Protein AF-A0A9J6ZGY0-F1 (afdb_monomer_lite)

Structure (mmCIF, N/CA/C/O backbone):
data_AF-A0A9J6ZGY0-F1
#
_entry.id   AF-A0A9J6ZGY0-F1
#
loop_
_atom_site.group_PDB
_atom_site.id
_atom_site.type_symbol
_atom_site.label_atom_id
_atom_site.label_alt_id
_atom_site.label_comp_id
_atom_site.label_asym_id
_atom_site.label_entity_id
_atom_site.label_seq_id
_atom_site.pdbx_PDB_ins_code
_atom_site.Cartn_x
_atom_site.Cartn_y
_atom_site.Cartn_z
_atom_site.occupancy
_atom_site.B_iso_or_equiv
_atom_site.auth_seq_id
_atom_site.auth_comp_id
_atom_site.auth_asym_id
_atom_site.auth_atom_id
_atom_site.pdbx_PDB_model_num
ATOM 1 N N . MET A 1 1 ? 9.368 -12.339 3.574 1.00 49.44 1 MET A N 1
ATOM 2 C CA . MET A 1 1 ? 10.659 -11.993 2.924 1.00 49.44 1 MET A CA 1
ATOM 3 C C . MET A 1 1 ? 10.698 -12.288 1.418 1.00 49.44 1 MET A C 1
ATOM 5 O O . MET A 1 1 ? 11.569 -11.743 0.755 1.00 49.44 1 MET A O 1
ATOM 9 N N . LYS A 1 2 ? 9.780 -13.094 0.852 1.00 50.19 2 LYS A N 1
ATOM 10 C CA . LYS A 1 2 ? 9.849 -13.515 -0.558 1.00 50.19 2 LYS A CA 1
ATOM 11 C C . LYS A 1 2 ? 9.392 -12.430 -1.565 1.00 50.19 2 LYS A C 1
ATOM 13 O O . LYS A 1 2 ? 10.092 -12.276 -2.559 1.00 50.19 2 LYS A O 1
ATOM 18 N N . LEU A 1 3 ? 8.372 -11.592 -1.301 1.00 50.38 3 LEU A N 1
ATOM 19 C CA . LEU A 1 3 ? 8.001 -10.508 -2.244 1.00 50.38 3 LEU A CA 1
ATOM 20 C C . LEU A 1 3 ? 9.025 -9.409 -2.355 1.00 50.38 3 LEU A C 1
ATOM 22 O O . LEU A 1 3 ? 9.280 -8.946 -3.452 1.00 50.38 3 LEU A O 1
ATOM 26 N N . VAL A 1 4 ? 9.521 -8.901 -1.224 1.00 49.56 4 VAL A N 1
ATOM 27 C CA . VAL A 1 4 ? 10.425 -7.741 -1.249 1.00 49.56 4 VAL A CA 1
ATOM 28 C C . VAL A 1 4 ? 11.673 -8.120 -2.035 1.00 49.56 4 VAL A C 1
ATOM 30 O O . VAL A 1 4 ? 12.161 -7.345 -2.848 1.00 49.56 4 VAL A O 1
ATOM 33 N N . HIS A 1 5 ? 12.109 -9.370 -1.879 1.00 56.56 5 HIS A N 1
ATOM 34 C CA . HIS A 1 5 ? 13.161 -9.953 -2.687 1.00 56.56 5 HIS A CA 1
ATOM 35 C C . HIS A 1 5 ? 12.763 -10.084 -4.168 1.00 56.56 5 HIS A C 1
ATOM 37 O O . HIS A 1 5 ? 13.521 -9.648 -5.023 1.00 56.56 5 HIS A O 1
ATOM 43 N N . GLN A 1 6 ? 11.565 -10.585 -4.496 1.00 62.00 6 GLN A N 1
ATOM 44 C CA . GLN A 1 6 ? 11.087 -10.675 -5.886 1.00 62.00 6 GLN A CA 1
ATOM 45 C C . GLN A 1 6 ? 10.907 -9.310 -6.568 1.00 62.00 6 GLN A C 1
ATOM 47 O O . GLN A 1 6 ? 11.204 -9.180 -7.750 1.00 62.00 6 GLN A O 1
ATOM 52 N N . ILE A 1 7 ? 10.456 -8.287 -5.842 1.00 69.75 7 ILE A N 1
ATOM 53 C CA . ILE A 1 7 ? 10.283 -6.918 -6.339 1.00 69.75 7 ILE A CA 1
ATOM 54 C C . ILE A 1 7 ? 11.644 -6.265 -6.548 1.00 69.75 7 ILE A C 1
ATOM 56 O O . ILE A 1 7 ? 11.875 -5.693 -7.609 1.00 69.75 7 ILE A O 1
ATOM 60 N N . ASN A 1 8 ? 12.557 -6.387 -5.581 1.00 58.34 8 ASN A N 1
ATOM 61 C CA . ASN A 1 8 ? 13.909 -5.852 -5.720 1.00 58.34 8 ASN A CA 1
ATOM 62 C C . ASN A 1 8 ? 14.674 -6.556 -6.844 1.00 58.34 8 ASN A C 1
ATOM 64 O O . ASN A 1 8 ? 15.404 -5.898 -7.577 1.00 58.34 8 ASN A O 1
ATOM 68 N N . ILE A 1 9 ? 14.465 -7.862 -7.034 1.00 69.12 9 ILE A N 1
ATOM 69 C CA . ILE A 1 9 ? 15.020 -8.606 -8.168 1.00 69.12 9 ILE A CA 1
ATOM 70 C C . ILE A 1 9 ? 14.383 -8.150 -9.479 1.00 69.12 9 ILE A C 1
ATOM 72 O O . ILE A 1 9 ? 15.110 -7.861 -10.418 1.00 69.12 9 ILE A O 1
ATOM 76 N N . ALA A 1 10 ? 13.056 -8.033 -9.566 1.00 69.69 10 ALA A N 1
ATOM 77 C CA . ALA A 1 10 ? 12.387 -7.591 -10.790 1.00 69.69 10 ALA A CA 1
ATOM 78 C C . ALA A 1 10 ? 12.796 -6.162 -11.179 1.00 69.69 10 ALA A C 1
ATOM 80 O O . ALA A 1 10 ? 13.044 -5.886 -12.350 1.00 69.69 10 ALA A O 1
ATOM 81 N N . PHE A 1 11 ? 12.919 -5.268 -10.196 1.00 73.31 11 PHE A N 1
ATOM 82 C CA . PHE A 1 11 ? 13.398 -3.905 -10.395 1.00 73.31 11 PHE A CA 1
ATOM 83 C C . PHE A 1 11 ? 14.879 -3.872 -10.776 1.00 73.31 11 PHE A C 1
ATOM 85 O O . PHE A 1 11 ? 15.248 -3.181 -11.720 1.00 73.31 11 PHE A O 1
ATOM 92 N N . GLY A 1 12 ? 15.718 -4.655 -10.093 1.00 70.75 12 GLY A N 1
ATOM 93 C CA . GLY A 1 12 ? 17.137 -4.785 -10.409 1.00 70.75 12 GLY A CA 1
ATOM 94 C C . GLY A 1 12 ? 17.362 -5.326 -11.819 1.00 70.75 12 GLY A C 1
ATOM 95 O O . GLY A 1 12 ? 18.130 -4.746 -12.577 1.00 70.75 12 GLY A O 1
ATOM 96 N N . ILE A 1 13 ? 16.629 -6.371 -12.212 1.00 73.50 13 ILE A N 1
ATOM 97 C CA . ILE A 1 13 ? 16.668 -6.932 -13.566 1.00 73.50 13 ILE A CA 1
ATOM 98 C C . ILE A 1 13 ? 16.199 -5.894 -14.582 1.00 73.50 13 ILE A C 1
ATOM 100 O O . ILE A 1 13 ? 16.879 -5.706 -15.581 1.00 73.50 13 ILE A O 1
ATOM 104 N N . ALA A 1 14 ? 15.088 -5.193 -14.330 1.00 72.88 14 ALA A N 1
ATOM 105 C CA . ALA A 1 14 ? 14.591 -4.157 -15.234 1.00 72.88 14 ALA A CA 1
ATOM 106 C C . ALA A 1 14 ? 15.600 -3.010 -15.404 1.00 72.88 14 ALA A C 1
ATOM 108 O O . ALA A 1 14 ? 15.843 -2.570 -16.523 1.00 72.88 14 ALA A O 1
ATOM 109 N N . LEU A 1 15 ? 16.229 -2.563 -14.317 1.00 74.38 15 LEU A N 1
ATOM 110 C CA . LEU A 1 15 ? 17.235 -1.504 -14.339 1.00 74.38 15 LEU A CA 1
ATOM 111 C C . LEU A 1 15 ? 18.497 -1.941 -15.091 1.00 74.38 15 LEU A C 1
ATOM 113 O O . LEU A 1 15 ? 18.987 -1.202 -15.940 1.00 74.38 15 LEU A O 1
ATOM 117 N N . VAL A 1 16 ? 18.983 -3.158 -14.841 1.00 75.69 16 VAL A N 1
ATOM 118 C CA . VAL A 1 16 ? 20.124 -3.734 -15.566 1.00 75.69 16 VAL A CA 1
ATOM 119 C C . VAL A 1 16 ? 19.796 -3.918 -17.048 1.00 75.69 16 VAL A C 1
ATOM 121 O O . VAL A 1 16 ? 20.635 -3.604 -17.885 1.00 75.69 16 VAL A O 1
ATOM 124 N N . LEU A 1 17 ? 18.580 -4.353 -17.394 1.00 77.69 17 LEU A N 1
ATOM 125 C CA . LEU A 1 17 ? 18.132 -4.479 -18.784 1.00 77.69 17 LEU A CA 1
ATOM 126 C C . LEU A 1 17 ? 18.125 -3.129 -19.493 1.00 77.69 17 LEU A C 1
ATOM 128 O O . LEU A 1 17 ? 18.671 -3.011 -20.585 1.00 77.69 17 LEU A O 1
ATOM 132 N N . VAL A 1 18 ? 17.548 -2.104 -18.862 1.00 79.69 18 VAL A N 1
ATOM 133 C CA . VAL A 1 18 ? 17.501 -0.753 -19.429 1.00 79.69 18 VAL A CA 1
ATOM 134 C C . VAL A 1 18 ? 18.913 -0.208 -19.625 1.00 79.69 18 VAL A C 1
ATOM 136 O O . VAL A 1 18 ? 19.227 0.244 -20.720 1.00 79.69 18 VAL A O 1
ATOM 139 N N . LEU A 1 19 ? 19.779 -0.302 -18.612 1.00 79.31 19 LEU A N 1
ATOM 140 C CA . LEU A 1 19 ? 21.163 0.172 -18.701 1.00 79.31 19 LEU A CA 1
ATOM 141 C C . LEU A 1 19 ? 21.994 -0.614 -19.722 1.00 79.31 19 LEU A C 1
ATOM 143 O O . LEU A 1 19 ? 22.822 -0.035 -20.417 1.00 79.31 19 LEU A O 1
ATOM 147 N N . SER A 1 20 ? 21.776 -1.923 -19.836 1.00 79.50 20 SER A N 1
ATOM 148 C CA . SER A 1 20 ? 22.466 -2.762 -20.814 1.00 79.50 20 SER A CA 1
ATOM 149 C C . SER A 1 20 ? 22.035 -2.415 -22.238 1.00 79.50 20 SER A C 1
ATOM 151 O O . SER A 1 20 ? 22.889 -2.224 -23.101 1.00 79.50 20 SER A O 1
ATOM 153 N N . ILE A 1 21 ? 20.732 -2.250 -22.479 1.00 80.88 21 ILE A N 1
ATOM 154 C CA . ILE A 1 21 ? 20.203 -1.864 -23.792 1.00 80.88 21 ILE A CA 1
ATOM 155 C C . ILE A 1 21 ? 20.698 -0.470 -24.182 1.00 80.88 21 ILE A C 1
ATOM 157 O O . ILE A 1 21 ? 21.150 -0.283 -25.312 1.00 80.88 21 ILE A O 1
ATOM 161 N N . THR A 1 22 ? 20.662 0.504 -23.267 1.00 80.69 22 THR A N 1
ATOM 162 C CA . THR A 1 22 ? 21.165 1.852 -23.563 1.00 80.69 22 THR A CA 1
ATOM 163 C C . THR A 1 22 ? 22.671 1.850 -23.804 1.00 80.69 22 THR A C 1
ATOM 165 O O . THR A 1 22 ? 23.116 2.494 -24.749 1.00 80.69 22 THR A O 1
ATOM 168 N N . ALA A 1 23 ? 23.456 1.085 -23.040 1.00 80.25 23 ALA A N 1
ATOM 169 C CA . ALA A 1 23 ? 24.897 0.954 -23.258 1.00 80.25 23 ALA A CA 1
ATOM 170 C C . ALA A 1 23 ? 25.233 0.319 -24.617 1.00 80.25 23 ALA A C 1
ATOM 172 O O . ALA A 1 23 ? 26.103 0.823 -25.323 1.00 80.25 23 ALA A O 1
ATOM 173 N N . ILE A 1 24 ? 24.524 -0.745 -25.012 1.00 82.75 24 ILE A N 1
ATOM 174 C CA . ILE A 1 24 ? 24.716 -1.408 -26.311 1.00 82.75 24 ILE A CA 1
ATOM 175 C C . ILE A 1 24 ? 24.353 -0.456 -27.456 1.00 82.75 24 ILE A C 1
ATOM 177 O O . ILE A 1 24 ? 25.113 -0.332 -28.413 1.00 82.75 24 ILE A O 1
ATOM 181 N N . LEU A 1 25 ? 23.227 0.255 -27.352 1.00 73.69 25 LEU A N 1
ATOM 182 C CA . LEU A 1 25 ? 22.807 1.219 -28.371 1.00 73.69 25 LEU A CA 1
ATOM 183 C C . LEU A 1 25 ? 23.795 2.378 -28.508 1.00 73.69 25 LEU A C 1
ATOM 185 O O . LEU A 1 25 ? 24.177 2.719 -29.625 1.00 73.69 25 LEU A O 1
ATOM 189 N N . ILE A 1 26 ? 24.245 2.947 -27.386 1.00 78.06 26 ILE A N 1
ATOM 190 C CA . ILE A 1 26 ? 25.271 3.995 -27.388 1.00 78.06 26 ILE A CA 1
ATOM 191 C C . ILE A 1 26 ? 26.548 3.466 -28.044 1.00 78.06 26 ILE A C 1
ATOM 193 O O . ILE A 1 26 ? 27.101 4.147 -28.900 1.00 78.06 26 ILE A O 1
ATOM 197 N N . HIS A 1 27 ? 26.982 2.250 -27.700 1.00 81.69 27 HIS A N 1
ATOM 198 C CA . HIS A 1 27 ? 28.175 1.635 -28.277 1.00 81.69 27 HIS A CA 1
ATOM 199 C C . HIS A 1 27 ? 28.074 1.477 -29.799 1.00 81.69 27 HIS A C 1
ATOM 201 O O . HIS A 1 27 ? 28.980 1.911 -30.503 1.00 81.69 27 HIS A O 1
ATOM 207 N N . TYR A 1 28 ? 26.968 0.934 -30.321 1.00 78.25 28 TYR A N 1
ATOM 208 C CA . TYR A 1 28 ? 26.764 0.792 -31.768 1.00 78.25 28 TYR A CA 1
ATOM 209 C C . TYR A 1 28 ? 26.750 2.136 -32.498 1.00 78.25 28 TYR A C 1
ATOM 211 O O . TYR A 1 28 ? 27.373 2.259 -33.548 1.00 78.25 28 TYR A O 1
ATOM 219 N N . VAL A 1 29 ? 26.083 3.153 -31.942 1.00 75.00 29 VAL A N 1
ATOM 220 C CA . VAL A 1 29 ? 26.038 4.497 -32.542 1.00 75.00 29 VAL A CA 1
ATOM 221 C C . VAL A 1 29 ? 27.427 5.138 -32.570 1.00 75.00 29 VAL A C 1
ATOM 223 O O . VAL A 1 29 ? 27.802 5.740 -33.575 1.00 75.00 29 VAL A O 1
ATOM 226 N N . LEU A 1 30 ? 28.209 4.983 -31.498 1.00 75.38 30 LEU A N 1
ATOM 227 C CA . LEU A 1 30 ? 29.580 5.492 -31.424 1.00 75.38 30 LEU A CA 1
ATOM 228 C C . LEU A 1 30 ? 30.494 4.794 -32.438 1.00 75.38 30 LEU A C 1
ATOM 230 O O . LEU A 1 30 ? 31.314 5.451 -33.075 1.00 75.38 30 LEU A O 1
ATOM 234 N N . LEU A 1 31 ? 30.336 3.478 -32.603 1.00 74.25 31 LEU A N 1
ATOM 235 C CA . LEU A 1 31 ? 31.163 2.657 -33.486 1.00 74.25 31 LEU A CA 1
ATOM 236 C C . LEU A 1 31 ? 30.833 2.908 -34.963 1.00 74.25 31 LEU A C 1
ATOM 238 O O . LEU A 1 31 ? 31.749 3.102 -35.754 1.00 74.25 31 LEU A O 1
ATOM 242 N N . ASP A 1 32 ? 29.551 3.004 -35.321 1.00 73.06 32 ASP A N 1
ATOM 243 C CA . ASP A 1 32 ? 29.105 3.364 -36.676 1.00 73.06 32 ASP A CA 1
ATOM 244 C C . ASP A 1 32 ? 29.607 4.761 -37.074 1.00 73.06 32 ASP A C 1
ATOM 246 O O . ASP A 1 32 ? 30.223 4.939 -38.124 1.00 73.06 32 ASP A O 1
ATOM 250 N N . HIS A 1 33 ? 29.464 5.744 -36.180 1.00 70.44 33 HIS A N 1
ATOM 251 C CA . HIS A 1 33 ? 29.997 7.086 -36.405 1.00 70.44 33 HIS A CA 1
ATOM 252 C C . HIS A 1 33 ? 31.529 7.083 -36.547 1.00 70.44 33 HIS A C 1
ATOM 254 O O . HIS A 1 33 ? 32.076 7.708 -37.457 1.00 70.44 33 HIS A O 1
ATOM 260 N N . PHE A 1 34 ? 32.242 6.363 -35.676 1.00 71.31 34 PHE A N 1
ATOM 261 C CA . PHE A 1 34 ? 33.702 6.271 -35.738 1.00 71.31 34 PHE A CA 1
ATOM 262 C C . PHE A 1 34 ? 34.181 5.628 -37.048 1.00 71.31 34 PHE A C 1
ATOM 264 O O . PHE A 1 34 ? 35.071 6.168 -37.700 1.00 71.31 34 PHE A O 1
ATOM 271 N N . ILE A 1 35 ? 33.554 4.532 -37.486 1.00 70.31 35 ILE A N 1
ATOM 272 C CA . ILE A 1 35 ? 33.893 3.845 -38.741 1.00 70.31 35 ILE A CA 1
ATOM 273 C C . ILE A 1 35 ? 33.664 4.764 -39.948 1.00 70.31 35 ILE A C 1
ATOM 275 O O . ILE A 1 35 ? 34.538 4.863 -40.809 1.00 70.31 35 ILE A O 1
ATOM 279 N N . VAL A 1 36 ? 32.537 5.481 -40.000 1.00 65.44 36 VAL A N 1
ATOM 280 C CA . VAL A 1 36 ? 32.225 6.378 -41.124 1.00 65.44 36 VAL A CA 1
ATOM 281 C C . VAL A 1 36 ? 33.175 7.578 -41.176 1.00 65.44 36 VAL A C 1
ATOM 283 O O . VAL A 1 36 ? 33.656 7.923 -42.256 1.00 65.44 36 VAL A O 1
ATOM 286 N N . THR A 1 37 ? 33.500 8.184 -40.030 1.00 65.25 37 THR A N 1
ATOM 287 C CA . THR A 1 37 ? 34.475 9.293 -39.974 1.00 65.25 37 THR A CA 1
ATOM 288 C C . THR A 1 37 ? 35.879 8.857 -40.402 1.00 65.25 37 THR A C 1
ATOM 290 O O . THR A 1 37 ? 36.484 9.504 -41.251 1.00 65.25 37 THR A O 1
ATOM 293 N N . GLN A 1 38 ? 36.359 7.705 -39.923 1.00 62.91 38 GLN A N 1
ATOM 294 C CA . GLN A 1 38 ? 37.657 7.147 -40.320 1.00 62.91 38 GLN A CA 1
ATOM 295 C C . GLN A 1 38 ? 37.701 6.799 -41.812 1.00 62.91 38 GLN A C 1
ATOM 297 O O . GLN A 1 38 ? 38.698 7.048 -42.484 1.00 62.91 38 GLN A O 1
ATOM 302 N N . GLN A 1 39 ? 36.617 6.253 -42.367 1.00 64.69 39 GLN A N 1
ATOM 303 C CA . GLN A 1 39 ? 36.549 5.919 -43.787 1.00 64.69 39 GLN A CA 1
ATOM 304 C C . GLN A 1 39 ? 36.499 7.169 -44.680 1.00 64.69 39 GLN A C 1
ATOM 306 O O . GLN A 1 39 ? 37.039 7.143 -45.787 1.00 64.69 39 GLN A O 1
ATOM 311 N N . ALA A 1 40 ? 35.882 8.261 -44.216 1.00 62.75 40 ALA A N 1
ATOM 312 C CA . ALA A 1 40 ? 35.901 9.551 -44.904 1.00 62.75 40 ALA A CA 1
ATOM 313 C C . ALA A 1 40 ? 37.316 10.158 -44.929 1.00 62.75 40 ALA A C 1
ATOM 315 O O . ALA A 1 40 ? 37.763 10.604 -45.988 1.00 62.75 40 ALA A O 1
ATOM 316 N N . ASP A 1 41 ? 38.050 10.073 -43.817 1.00 66.94 41 ASP A N 1
ATOM 317 C CA . ASP A 1 41 ? 39.445 10.517 -43.735 1.00 66.94 41 ASP A CA 1
ATOM 318 C C . ASP A 1 41 ? 40.384 9.626 -44.565 1.00 66.94 41 ASP A C 1
ATOM 320 O O . ASP A 1 41 ? 41.237 10.123 -45.297 1.00 66.94 41 ASP A O 1
ATOM 324 N N . MET A 1 42 ? 40.196 8.301 -44.561 1.00 62.72 42 MET A N 1
ATOM 325 C CA . MET A 1 42 ? 40.987 7.403 -45.414 1.00 62.72 42 MET A CA 1
ATOM 326 C C . MET A 1 42 ? 40.700 7.615 -46.904 1.00 62.72 42 MET A C 1
ATOM 328 O O . MET A 1 42 ? 41.607 7.486 -47.727 1.00 62.72 42 MET A O 1
ATOM 332 N N . LYS A 1 43 ? 39.461 7.967 -47.271 1.00 67.94 43 LYS A N 1
ATOM 333 C CA . LYS A 1 43 ? 39.114 8.329 -48.651 1.00 67.94 43 LYS A CA 1
ATOM 334 C C . LYS A 1 43 ? 39.732 9.657 -49.068 1.00 67.94 43 LYS A C 1
ATOM 336 O O . LYS A 1 43 ? 40.183 9.737 -50.202 1.00 67.94 43 LYS A O 1
ATOM 341 N N . SER A 1 44 ? 39.799 10.665 -48.198 1.00 66.25 44 SER A N 1
ATOM 342 C CA . SER A 1 44 ? 40.428 11.951 -48.531 1.00 66.25 44 SER A CA 1
ATOM 343 C C . SER A 1 44 ? 41.953 11.837 -48.626 1.00 66.25 44 SER A C 1
ATOM 345 O O . SER A 1 44 ? 42.546 12.374 -49.557 1.00 66.25 44 SER A O 1
ATOM 347 N N . VAL A 1 45 ? 42.588 11.053 -47.747 1.00 69.25 45 VAL A N 1
ATOM 348 C CA . VAL A 1 45 ? 44.022 10.724 -47.825 1.00 69.25 45 VAL A CA 1
ATOM 349 C C . VAL A 1 45 ? 44.324 9.876 -49.063 1.00 69.25 45 VAL A C 1
ATOM 351 O O . VAL A 1 45 ? 45.297 10.136 -49.766 1.00 69.25 45 VAL A O 1
ATOM 354 N N . GLY A 1 46 ? 43.467 8.899 -49.375 1.00 65.31 46 GLY A N 1
ATOM 355 C CA . GLY A 1 46 ? 43.548 8.103 -50.598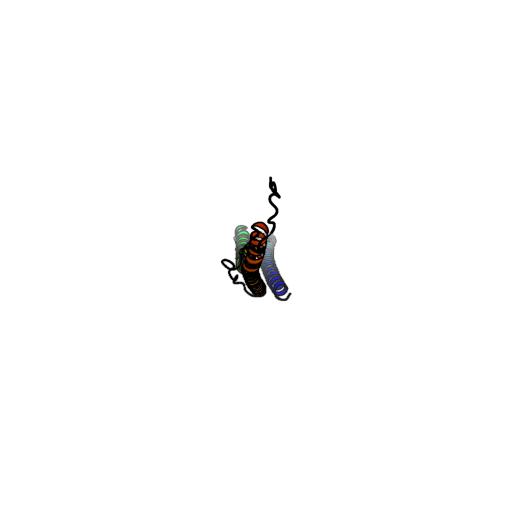 1.00 65.31 46 GLY A CA 1
ATOM 356 C C . GLY A 1 46 ? 43.356 8.948 -51.857 1.00 65.31 46 GLY A C 1
ATOM 357 O O . GLY A 1 46 ? 44.121 8.795 -52.802 1.00 65.31 46 GLY A O 1
ATOM 358 N N . MET A 1 47 ? 42.404 9.885 -51.858 1.00 64.50 47 MET A N 1
ATOM 359 C CA . MET A 1 47 ? 42.213 10.864 -52.931 1.00 64.50 47 MET A CA 1
ATOM 360 C C . MET A 1 47 ? 43.422 11.791 -53.057 1.00 64.50 47 MET A C 1
ATOM 362 O O . MET A 1 47 ? 43.875 11.973 -54.168 1.00 64.50 47 MET A O 1
ATOM 366 N N . ALA A 1 48 ? 44.034 12.266 -51.970 1.00 65.81 48 ALA A N 1
ATOM 367 C CA . ALA A 1 48 ? 45.237 13.105 -52.028 1.00 65.81 48 ALA A CA 1
ATOM 368 C C . ALA A 1 48 ? 46.486 12.351 -52.543 1.00 65.81 48 ALA A C 1
ATOM 370 O O . ALA A 1 48 ? 47.269 12.882 -53.334 1.00 65.81 48 ALA A O 1
ATOM 371 N N . LEU A 1 49 ? 46.671 11.087 -52.143 1.00 64.81 49 LEU A N 1
ATOM 372 C CA . LEU A 1 49 ? 47.696 10.187 -52.699 1.00 64.81 49 LEU A CA 1
ATOM 373 C C . LEU A 1 49 ? 47.433 9.868 -54.175 1.00 64.81 49 LEU A C 1
ATOM 375 O O . LEU A 1 49 ? 48.356 9.806 -54.982 1.00 64.81 49 LEU A O 1
ATOM 379 N N . THR A 1 50 ? 46.166 9.699 -54.546 1.00 64.62 50 THR A N 1
ATOM 380 C CA . THR A 1 50 ? 45.780 9.479 -55.939 1.00 64.62 50 THR A CA 1
ATOM 381 C C . THR A 1 50 ? 45.892 10.767 -56.743 1.00 64.62 50 THR A C 1
ATOM 383 O O . THR A 1 50 ? 46.290 10.681 -57.885 1.00 64.62 50 THR A O 1
ATOM 386 N N . ASP A 1 51 ? 45.649 11.948 -56.175 1.00 63.38 51 ASP A N 1
ATOM 387 C CA . ASP A 1 51 ? 45.777 13.260 -56.823 1.00 63.38 51 ASP A CA 1
ATOM 388 C C . ASP A 1 51 ? 47.245 13.624 -57.053 1.00 63.38 51 ASP A C 1
ATOM 390 O O . ASP A 1 51 ? 47.588 14.154 -58.106 1.00 63.38 51 ASP A O 1
ATOM 394 N N . THR A 1 52 ? 48.139 13.267 -56.125 1.00 62.28 52 THR A N 1
ATOM 395 C CA . THR A 1 52 ? 49.593 13.375 -56.346 1.00 62.28 52 THR A CA 1
ATOM 396 C C . THR A 1 52 ? 50.098 12.402 -57.417 1.00 62.28 52 THR A C 1
ATOM 398 O O . THR A 1 52 ? 51.016 12.752 -58.153 1.00 62.28 52 THR A O 1
ATOM 401 N N . LEU A 1 53 ? 49.470 11.228 -57.577 1.00 57.09 53 LEU A N 1
ATOM 402 C CA . LEU A 1 53 ? 49.753 10.277 -58.666 1.00 57.09 53 LEU A CA 1
ATOM 403 C C . LEU A 1 53 ? 49.007 10.596 -59.984 1.00 57.09 53 LEU A C 1
ATOM 405 O O . LEU A 1 53 ? 49.466 10.222 -61.060 1.00 57.09 53 LEU A O 1
ATOM 409 N N . LYS A 1 54 ? 47.866 11.292 -59.919 1.00 56.94 54 LYS A N 1
ATOM 410 C CA . LYS A 1 54 ? 46.968 11.672 -61.029 1.00 56.94 54 LYS A CA 1
ATOM 411 C C . LYS A 1 54 ? 47.237 13.095 -61.528 1.00 56.94 54 LYS A C 1
ATOM 413 O O . LYS A 1 54 ? 46.653 13.506 -62.528 1.00 56.94 54 LYS A O 1
ATOM 418 N N . ALA A 1 55 ? 48.188 13.807 -60.919 1.00 51.81 55 ALA A N 1
ATOM 419 C CA . ALA A 1 55 ? 48.714 15.084 -61.400 1.00 51.81 55 ALA A CA 1
ATOM 420 C C . ALA A 1 55 ? 49.300 15.020 -62.830 1.00 51.81 55 ALA A C 1
ATOM 422 O O . ALA A 1 55 ? 49.611 16.066 -63.393 1.00 51.81 55 ALA A O 1
ATOM 423 N N . GLU A 1 56 ? 49.387 13.837 -63.454 1.00 52.34 56 GLU A N 1
ATOM 424 C CA . GLU A 1 56 ? 49.760 13.681 -64.863 1.00 52.34 56 GLU A CA 1
ATOM 425 C C . GLU A 1 56 ? 48.597 13.365 -65.827 1.00 52.34 56 GLU A C 1
ATOM 427 O O . GLU A 1 56 ? 48.806 13.414 -67.034 1.00 52.34 56 GLU A O 1
ATOM 432 N N . MET A 1 57 ? 47.353 13.127 -65.382 1.00 39.66 57 MET A N 1
ATOM 433 C CA . MET A 1 57 ? 46.214 13.023 -66.313 1.00 39.66 57 MET A CA 1
ATOM 434 C C . MET A 1 57 ? 44.884 13.511 -65.726 1.00 39.66 57 MET A C 1
ATOM 436 O O . MET A 1 57 ? 44.333 12.967 -64.769 1.00 39.66 57 MET A O 1
ATOM 440 N N . MET A 1 58 ? 44.345 14.533 -66.397 1.00 51.97 58 MET A N 1
ATOM 441 C CA . MET A 1 58 ? 43.020 15.125 -66.217 1.00 51.97 58 MET A CA 1
ATOM 442 C C . MET A 1 58 ? 41.918 14.076 -66.024 1.00 51.97 58 MET A C 1
ATOM 444 O O . MET A 1 58 ? 41.777 13.156 -66.825 1.00 51.97 58 MET A O 1
ATOM 448 N N . THR A 1 59 ? 41.068 14.283 -65.019 1.00 47.78 59 THR A N 1
ATOM 449 C CA . THR A 1 59 ? 39.606 14.466 -65.150 1.00 47.78 59 THR A CA 1
ATOM 450 C C . THR A 1 59 ? 38.913 14.174 -63.821 1.00 47.78 59 THR A C 1
ATOM 452 O O . THR A 1 59 ? 39.137 13.137 -63.198 1.00 47.78 59 THR A O 1
ATOM 455 N N . GLY A 1 60 ? 38.008 15.084 -63.461 1.00 44.69 60 GLY A N 1
ATOM 456 C CA . GLY A 1 60 ? 36.664 14.716 -63.021 1.00 44.69 60 GLY A CA 1
ATOM 457 C C . GLY A 1 60 ? 36.471 14.333 -61.556 1.00 44.69 60 GLY A C 1
ATOM 458 O O . GLY A 1 60 ? 36.928 13.286 -61.115 1.00 44.69 60 GLY A O 1
ATOM 459 N N . ALA A 1 61 ? 35.708 15.206 -60.889 1.00 46.38 61 ALA A N 1
ATOM 460 C CA . ALA A 1 61 ? 34.783 15.052 -59.755 1.00 46.38 61 ALA A CA 1
ATOM 461 C C . ALA A 1 61 ? 34.331 13.606 -59.399 1.00 46.38 61 ALA A C 1
ATOM 463 O O . ALA A 1 61 ? 34.284 12.736 -60.256 1.00 46.38 61 ALA A O 1
ATOM 464 N N . SER A 1 62 ? 33.882 13.262 -58.188 1.00 44.28 62 SER A N 1
ATOM 465 C CA . SER A 1 62 ? 32.952 13.966 -57.299 1.00 44.28 62 SER A CA 1
ATOM 466 C C . SER A 1 62 ? 32.749 13.161 -55.998 1.00 44.28 62 SER A C 1
ATOM 468 O O . SER A 1 62 ? 32.950 11.947 -55.973 1.00 44.28 62 SER A O 1
ATOM 470 N N . SER A 1 63 ? 32.177 13.852 -55.005 1.00 52.62 63 SER A N 1
ATOM 471 C CA . SER A 1 63 ? 31.232 13.380 -53.974 1.00 52.62 63 SER A CA 1
ATOM 472 C C . SER A 1 63 ? 31.723 12.376 -52.929 1.00 52.62 63 SER A C 1
ATOM 474 O O . SER A 1 63 ? 31.683 11.163 -53.125 1.00 52.62 63 SER A O 1
ATOM 476 N N . SER A 1 64 ? 32.027 12.900 -51.742 1.00 46.62 64 SER A N 1
ATOM 477 C CA . SER A 1 64 ? 31.854 12.189 -50.477 1.00 46.62 64 SER A CA 1
ATOM 478 C C . SER A 1 64 ? 30.616 12.740 -49.765 1.00 46.62 64 SER A C 1
ATOM 480 O O . SER A 1 64 ? 30.598 13.886 -49.319 1.00 46.62 64 SER A O 1
ATOM 482 N N . ASP A 1 65 ? 29.569 11.915 -49.682 1.00 52.41 65 ASP A N 1
ATOM 483 C CA . ASP A 1 65 ? 28.443 12.111 -48.767 1.00 52.41 65 ASP A CA 1
ATOM 484 C C . ASP A 1 65 ? 28.990 12.241 -47.341 1.00 52.41 65 ASP A C 1
ATOM 486 O O . ASP A 1 65 ? 29.421 11.267 -46.719 1.00 52.41 65 ASP A O 1
ATOM 490 N N . GLY A 1 66 ? 29.030 13.475 -46.844 1.00 48.91 66 GLY A N 1
ATOM 491 C CA . GLY A 1 66 ? 29.369 13.775 -45.463 1.00 48.91 66 GLY A CA 1
ATOM 492 C C . GLY A 1 66 ? 28.182 13.435 -44.575 1.00 48.91 66 GLY A C 1
ATOM 493 O O . GLY A 1 66 ? 27.117 14.038 -44.701 1.00 48.91 66 GLY A O 1
ATOM 494 N N . LEU A 1 67 ? 28.367 12.482 -43.664 1.00 56.69 67 LEU A N 1
ATOM 495 C CA . LEU A 1 67 ? 27.409 12.183 -42.605 1.00 56.69 67 LEU A CA 1
ATOM 496 C C . LEU A 1 67 ? 27.194 13.463 -41.773 1.00 56.69 67 LEU A C 1
ATOM 498 O O . LEU A 1 67 ? 28.061 13.886 -41.009 1.00 56.69 67 LEU A O 1
ATOM 502 N N . THR A 1 68 ? 26.069 14.146 -41.979 1.00 63.66 68 THR A N 1
ATOM 503 C CA . THR A 1 68 ? 25.775 15.417 -41.308 1.00 63.66 68 THR A CA 1
ATOM 504 C C . THR A 1 68 ? 25.520 15.193 -39.818 1.00 63.66 68 THR A C 1
ATOM 506 O O . THR A 1 68 ? 24.777 14.284 -39.457 1.00 63.66 68 THR A O 1
ATOM 509 N N . ILE A 1 69 ? 26.049 16.076 -38.960 1.00 64.44 69 ILE A N 1
ATOM 510 C CA . ILE A 1 69 ? 25.853 16.101 -37.492 1.00 64.44 69 ILE A CA 1
ATOM 511 C C . ILE A 1 69 ? 24.373 15.915 -37.082 1.00 64.44 69 ILE A C 1
ATOM 513 O O . ILE A 1 69 ? 24.073 15.333 -36.040 1.00 64.44 69 ILE A O 1
ATOM 517 N N . ASN A 1 70 ? 23.440 16.337 -37.937 1.00 65.88 70 ASN A N 1
ATOM 518 C CA . ASN A 1 70 ? 21.998 16.181 -37.752 1.00 65.88 70 ASN A CA 1
ATOM 519 C C . ASN A 1 70 ? 21.528 14.714 -37.644 1.00 65.88 70 ASN A C 1
ATOM 521 O O . ASN A 1 70 ? 20.577 14.452 -36.909 1.00 65.88 70 ASN A O 1
ATOM 525 N N . ASP A 1 71 ? 22.191 13.757 -38.306 1.00 70.25 71 ASP A N 1
ATOM 526 C CA . ASP A 1 71 ? 21.833 12.330 -38.212 1.00 70.25 71 ASP A CA 1
ATOM 527 C C . ASP A 1 71 ? 22.210 11.746 -36.837 1.00 70.25 71 ASP A C 1
ATOM 529 O O . ASP A 1 71 ? 21.447 10.990 -36.231 1.00 70.25 71 ASP A O 1
ATOM 533 N N . LEU A 1 72 ? 23.342 12.186 -36.272 1.00 68.50 72 LEU A N 1
ATOM 534 C CA . LEU A 1 72 ? 23.775 11.800 -34.926 1.00 68.50 72 LEU A CA 1
ATOM 535 C C . LEU A 1 72 ? 22.810 12.324 -33.852 1.00 68.50 72 LEU A C 1
ATOM 537 O O . LEU A 1 72 ? 22.418 11.577 -32.950 1.00 68.50 72 LEU A O 1
ATOM 541 N N . PHE A 1 73 ? 22.373 13.581 -33.974 1.00 73.06 73 PHE A N 1
ATOM 542 C CA . PHE A 1 73 ? 21.361 14.145 -33.079 1.00 73.06 73 PHE A CA 1
ATOM 543 C C . PHE A 1 73 ? 20.030 13.392 -33.171 1.00 73.06 73 PHE A C 1
ATOM 545 O O . PHE A 1 73 ? 19.437 13.106 -32.132 1.00 73.06 73 PHE A O 1
ATOM 552 N N . GLY A 1 74 ? 19.588 13.011 -34.375 1.00 72.75 74 GLY A N 1
ATOM 553 C CA . GLY A 1 74 ? 18.358 12.238 -34.571 1.00 72.75 74 GLY A CA 1
ATOM 554 C C . GLY A 1 74 ? 18.388 10.879 -33.865 1.00 72.75 74 GLY A C 1
ATOM 555 O O . GLY A 1 74 ? 17.461 10.539 -33.125 1.00 72.75 74 GLY A O 1
ATOM 556 N N . ARG A 1 75 ? 19.484 10.125 -34.017 1.00 74.19 75 ARG A N 1
ATOM 557 C CA . ARG A 1 75 ? 19.654 8.815 -33.363 1.00 74.19 75 ARG A CA 1
ATOM 558 C C . ARG A 1 75 ? 19.719 8.928 -31.836 1.00 74.19 75 ARG A C 1
ATOM 560 O O . ARG A 1 75 ? 19.082 8.134 -31.145 1.00 74.19 75 ARG A O 1
ATOM 567 N N . LEU A 1 76 ? 20.421 9.932 -31.301 1.00 72.38 76 LEU A N 1
ATOM 568 C CA . LEU A 1 76 ? 20.476 10.196 -29.856 1.00 72.38 76 LEU A CA 1
ATOM 569 C C . LEU A 1 76 ? 19.082 10.506 -29.281 1.00 72.38 76 LEU A C 1
ATOM 571 O O . LEU A 1 76 ? 18.717 10.000 -28.217 1.00 72.38 76 LEU A O 1
ATOM 575 N N . LEU A 1 77 ? 18.290 11.304 -30.004 1.00 74.94 77 LEU A N 1
ATOM 576 C CA . LEU A 1 77 ? 16.943 11.703 -29.593 1.00 74.94 77 LEU A CA 1
ATOM 577 C C . LEU A 1 77 ? 16.011 10.488 -29.479 1.00 74.94 77 LEU A C 1
ATOM 579 O O . LEU A 1 77 ? 15.291 10.352 -28.492 1.00 74.94 77 LEU A O 1
ATOM 583 N N . ILE A 1 78 ? 16.082 9.557 -30.435 1.00 77.06 78 ILE A N 1
ATOM 584 C CA . ILE A 1 78 ? 15.284 8.321 -30.417 1.00 77.06 78 ILE A CA 1
ATOM 585 C C . ILE A 1 78 ? 15.613 7.470 -29.183 1.00 77.06 78 ILE A C 1
ATOM 587 O O . ILE A 1 78 ? 14.701 7.013 -28.491 1.00 77.06 78 ILE A O 1
ATOM 591 N N . VAL A 1 79 ? 16.898 7.294 -28.860 1.00 76.56 79 VAL A N 1
ATOM 592 C CA . VAL A 1 79 ? 17.324 6.533 -27.670 1.00 76.56 79 VAL A CA 1
ATOM 593 C C . VAL A 1 79 ? 16.813 7.191 -26.388 1.00 76.56 79 VAL A C 1
ATOM 595 O O . VAL A 1 79 ? 16.299 6.503 -25.504 1.00 76.56 79 VAL A O 1
ATOM 598 N N . PHE A 1 80 ? 16.893 8.520 -26.297 1.00 75.88 80 PHE A N 1
ATOM 599 C CA . PHE A 1 80 ? 16.384 9.264 -25.148 1.00 75.88 80 PHE A CA 1
ATOM 600 C C . PHE A 1 80 ? 14.863 9.129 -25.002 1.00 75.88 80 PHE A C 1
ATOM 602 O O . PHE A 1 80 ? 14.370 8.890 -23.901 1.00 75.88 80 PHE A O 1
ATOM 609 N N . CYS A 1 81 ? 14.115 9.204 -26.106 1.00 76.94 81 CYS A N 1
ATOM 610 C CA . CYS A 1 81 ? 12.667 9.004 -26.105 1.00 76.94 81 CYS A CA 1
ATOM 611 C C . CYS A 1 81 ? 12.280 7.594 -25.643 1.00 76.94 81 CYS A C 1
ATOM 613 O O . CYS A 1 81 ? 11.385 7.454 -24.810 1.00 76.94 81 CYS A O 1
ATOM 615 N N . ILE A 1 82 ? 12.963 6.553 -26.128 1.00 78.12 82 ILE A N 1
ATOM 616 C CA . ILE A 1 82 ? 12.690 5.163 -25.733 1.00 78.12 82 ILE A CA 1
ATOM 617 C C . ILE A 1 82 ? 13.038 4.940 -24.255 1.00 78.12 82 ILE A C 1
ATOM 619 O O . ILE A 1 82 ? 12.245 4.354 -23.515 1.00 78.12 82 ILE A O 1
ATOM 623 N N . GLY A 1 83 ? 14.190 5.444 -23.801 1.00 76.25 83 GLY A N 1
ATOM 624 C CA . GLY A 1 83 ? 14.601 5.364 -22.399 1.00 76.25 83 GLY A CA 1
ATOM 625 C C . GLY A 1 83 ? 13.640 6.109 -21.469 1.00 76.25 83 GLY A C 1
ATOM 626 O O . GLY A 1 83 ? 13.207 5.564 -20.454 1.00 76.25 83 GLY A O 1
ATOM 627 N N . GLY A 1 84 ? 13.236 7.322 -21.850 1.00 75.56 84 GLY A N 1
ATOM 628 C CA . GLY A 1 84 ? 12.242 8.112 -21.128 1.00 75.56 84 GLY A CA 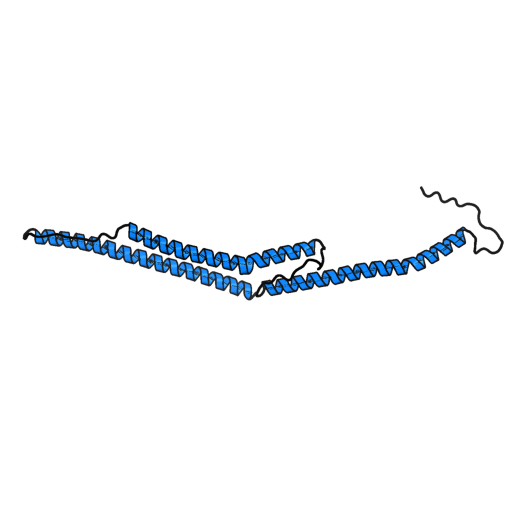1
ATOM 629 C C . GLY A 1 84 ? 10.885 7.413 -21.055 1.00 75.56 84 GLY A C 1
ATOM 630 O O . GLY A 1 84 ? 10.286 7.346 -19.981 1.00 75.56 84 GLY A O 1
ATOM 631 N N . LEU A 1 85 ? 10.433 6.816 -22.163 1.00 79.00 85 LEU A N 1
ATOM 632 C CA . LEU A 1 85 ? 9.189 6.048 -22.210 1.00 79.00 85 LEU A CA 1
ATOM 633 C C . LEU A 1 85 ? 9.241 4.836 -21.270 1.00 79.00 85 LEU A C 1
ATOM 635 O O . LEU A 1 85 ? 8.299 4.607 -20.513 1.00 79.00 85 LEU A O 1
ATOM 639 N N . LEU A 1 86 ? 10.352 4.094 -21.259 1.00 77.81 86 LEU A N 1
ATOM 640 C CA . LEU A 1 86 ? 10.552 2.959 -20.354 1.00 77.81 86 LEU A CA 1
ATOM 641 C C . LEU A 1 86 ? 10.488 3.378 -18.881 1.00 77.81 86 LEU A C 1
ATOM 643 O O . LEU A 1 86 ? 9.778 2.746 -18.096 1.00 77.81 86 LEU A O 1
ATOM 647 N N . ILE A 1 87 ? 11.172 4.463 -18.508 1.00 76.88 87 ILE A N 1
ATOM 648 C CA . ILE A 1 87 ? 11.147 4.995 -17.137 1.00 76.88 87 ILE A CA 1
ATOM 649 C C . ILE A 1 87 ? 9.731 5.441 -16.758 1.00 76.88 87 ILE A C 1
ATOM 651 O O . ILE A 1 87 ? 9.265 5.145 -15.657 1.00 76.88 87 ILE A O 1
ATOM 655 N N . MET A 1 88 ? 9.022 6.113 -17.666 1.00 79.12 88 MET A N 1
ATOM 656 C CA . MET A 1 88 ? 7.652 6.571 -17.441 1.00 79.12 88 MET A CA 1
ATOM 657 C C . MET A 1 88 ? 6.694 5.396 -17.202 1.00 79.12 88 MET A C 1
ATOM 659 O O . MET A 1 88 ? 5.913 5.421 -16.246 1.00 79.12 88 MET A O 1
ATOM 663 N N . VAL A 1 89 ? 6.786 4.339 -18.014 1.00 80.62 89 VAL A N 1
ATOM 664 C CA . VAL A 1 89 ? 5.985 3.115 -17.853 1.00 80.62 89 VAL A CA 1
ATOM 665 C C . VAL A 1 89 ? 6.304 2.427 -16.526 1.00 80.62 89 VAL A C 1
ATOM 667 O O . VAL A 1 89 ? 5.388 2.064 -15.782 1.00 80.62 89 VAL A O 1
ATOM 670 N N . LEU A 1 90 ? 7.588 2.292 -16.187 1.00 77.25 90 LEU A N 1
ATOM 671 C CA . LEU A 1 90 ? 8.024 1.649 -14.949 1.00 77.25 90 LEU A CA 1
ATOM 672 C C . LEU A 1 90 ? 7.569 2.437 -13.708 1.00 77.25 90 LEU A C 1
ATOM 674 O O . LEU A 1 90 ? 7.051 1.854 -12.755 1.00 77.25 90 LEU A O 1
ATOM 678 N N . SER A 1 91 ? 7.684 3.766 -13.749 1.00 77.50 91 SER A N 1
ATOM 679 C CA . SER A 1 91 ? 7.208 4.675 -12.700 1.00 77.50 91 SER A CA 1
ATOM 680 C C . SER A 1 91 ? 5.695 4.562 -12.491 1.00 77.50 91 SER A C 1
ATOM 682 O O . SER A 1 91 ? 5.218 4.415 -11.357 1.00 77.50 91 SER A O 1
ATOM 684 N N . HIS A 1 92 ? 4.927 4.531 -13.586 1.00 77.75 92 HIS A N 1
ATOM 685 C CA . HIS A 1 92 ? 3.480 4.340 -13.522 1.00 77.75 92 HIS A CA 1
ATOM 686 C C . HIS A 1 92 ? 3.114 2.985 -12.897 1.00 77.75 92 HIS A C 1
ATOM 688 O O . HIS A 1 92 ? 2.225 2.902 -12.044 1.00 77.75 92 HIS A O 1
ATOM 694 N N . PHE A 1 93 ? 3.830 1.926 -13.280 1.00 81.44 93 PHE A N 1
ATOM 695 C CA . PHE A 1 93 ? 3.615 0.579 -12.765 1.00 81.44 93 PHE A CA 1
ATOM 696 C C . PHE A 1 93 ? 3.884 0.481 -11.258 1.00 81.44 93 PHE A C 1
ATOM 698 O O . PHE A 1 93 ? 3.029 -0.006 -10.516 1.00 81.44 93 PHE A O 1
ATOM 705 N N . ILE A 1 94 ? 5.026 0.994 -10.784 1.00 77.00 94 ILE A N 1
ATOM 706 C CA . ILE A 1 94 ? 5.392 1.002 -9.356 1.00 77.00 94 ILE A CA 1
ATOM 707 C C . ILE A 1 94 ? 4.357 1.770 -8.539 1.00 77.00 94 ILE A C 1
ATOM 709 O O . ILE A 1 94 ? 3.889 1.286 -7.504 1.00 77.00 94 ILE A O 1
ATOM 713 N N . THR A 1 95 ? 3.956 2.942 -9.031 1.00 79.75 95 THR A N 1
ATOM 714 C CA . THR A 1 95 ? 2.971 3.778 -8.349 1.00 79.75 95 THR A CA 1
ATOM 715 C C . THR A 1 95 ? 1.671 3.016 -8.120 1.00 79.75 95 THR A C 1
ATOM 717 O O . THR A 1 95 ? 1.198 2.940 -6.986 1.00 79.75 95 THR A O 1
ATOM 720 N N . LYS A 1 96 ? 1.127 2.373 -9.161 1.00 79.31 96 LYS A N 1
ATOM 721 C CA . LYS A 1 96 ? -0.149 1.656 -9.051 1.00 79.31 96 LYS A CA 1
ATOM 722 C C . LYS A 1 96 ? -0.067 0.356 -8.260 1.00 79.31 96 LYS A C 1
ATOM 724 O O . LYS A 1 96 ? -1.030 0.016 -7.576 1.00 79.31 96 LYS A O 1
ATOM 729 N N . ARG A 1 97 ? 1.042 -0.383 -8.355 1.00 79.19 97 ARG A N 1
ATOM 730 C CA . ARG A 1 97 ? 1.157 -1.701 -7.713 1.00 79.19 97 ARG A CA 1
ATOM 731 C C . ARG A 1 97 ? 1.601 -1.638 -6.255 1.00 79.19 97 ARG A C 1
ATOM 733 O O . ARG A 1 97 ? 1.255 -2.544 -5.505 1.00 79.19 97 ARG A O 1
ATOM 740 N N . LEU A 1 98 ? 2.357 -0.609 -5.864 1.00 79.00 98 LEU A N 1
ATOM 741 C CA . LEU A 1 98 ? 2.967 -0.510 -4.533 1.00 79.00 98 LEU A CA 1
ATOM 742 C C . LEU A 1 98 ? 2.537 0.754 -3.789 1.00 79.00 98 LEU A C 1
ATOM 744 O O . LEU A 1 98 ? 1.979 0.659 -2.700 1.00 79.00 98 LEU A O 1
ATOM 748 N N . ILE A 1 99 ? 2.755 1.934 -4.374 1.00 80.81 99 ILE A N 1
ATOM 749 C CA . ILE A 1 99 ? 2.596 3.206 -3.650 1.00 80.81 99 ILE A CA 1
ATOM 750 C C . ILE A 1 99 ? 1.125 3.468 -3.310 1.00 80.81 99 ILE A C 1
ATOM 752 O O . ILE A 1 99 ? 0.792 3.722 -2.154 1.00 80.81 99 ILE A O 1
ATOM 756 N N . THR A 1 100 ? 0.225 3.360 -4.290 1.00 83.50 100 THR A N 1
ATOM 757 C CA . THR A 1 100 ? -1.213 3.581 -4.079 1.00 83.50 100 THR A CA 1
ATOM 758 C C . THR A 1 100 ? -1.817 2.666 -3.003 1.00 83.50 100 THR A C 1
ATOM 760 O O . THR A 1 100 ? -2.489 3.196 -2.116 1.00 83.50 100 THR A O 1
ATOM 763 N N . PRO A 1 101 ? -1.618 1.329 -3.015 1.00 85.56 101 PRO A N 1
ATOM 764 C CA . PRO A 1 101 ? -2.165 0.482 -1.956 1.00 85.56 101 PRO A CA 1
ATOM 765 C C . PRO A 1 101 ? -1.544 0.764 -0.580 1.00 85.56 101 PRO A C 1
ATOM 767 O O . PRO A 1 101 ? -2.266 0.720 0.412 1.00 85.56 101 PRO A O 1
ATOM 770 N N . LEU A 1 102 ? -0.258 1.126 -0.500 1.00 86.75 102 LEU A N 1
ATOM 771 C CA . LEU A 1 102 ? 0.387 1.526 0.759 1.00 86.75 102 LEU A CA 1
ATOM 772 C C . LEU A 1 102 ? -0.219 2.805 1.354 1.00 86.75 102 LEU A C 1
ATOM 774 O O . LEU A 1 102 ? -0.475 2.857 2.557 1.00 86.75 102 LEU A O 1
ATOM 778 N N . ILE A 1 103 ? -0.483 3.820 0.525 1.00 86.88 103 ILE A N 1
ATOM 779 C CA . ILE A 1 103 ? -1.123 5.069 0.972 1.00 86.88 103 ILE A CA 1
ATOM 780 C C . ILE A 1 103 ? -2.534 4.787 1.492 1.00 86.88 103 ILE A C 1
ATOM 782 O O . ILE A 1 103 ? -2.872 5.220 2.591 1.00 86.88 103 ILE A O 1
ATOM 786 N N . LYS A 1 104 ? -3.325 3.997 0.756 1.00 87.38 104 LYS A N 1
ATOM 787 C CA . LYS A 1 104 ? -4.672 3.607 1.196 1.00 87.38 104 LYS A CA 1
ATOM 788 C C . LYS A 1 104 ? -4.635 2.844 2.516 1.00 87.38 104 LYS A C 1
ATOM 790 O O . LYS A 1 104 ? -5.399 3.148 3.420 1.00 87.38 104 LYS A O 1
ATOM 795 N N . LEU A 1 105 ? -3.713 1.893 2.665 1.00 89.56 105 LEU A N 1
ATOM 796 C CA . LEU A 1 105 ? -3.570 1.140 3.911 1.00 89.56 105 LEU A CA 1
ATOM 797 C C . LEU A 1 105 ? -3.212 2.051 5.095 1.00 89.56 105 LEU A C 1
ATOM 799 O O . LEU A 1 105 ? -3.757 1.884 6.184 1.00 89.56 105 LEU A O 1
ATOM 803 N N . LYS A 1 106 ? -2.342 3.046 4.883 1.00 86.88 106 LYS A N 1
ATOM 804 C CA . LYS A 1 106 ? -2.019 4.064 5.892 1.00 86.88 106 LYS A CA 1
ATOM 805 C C . LYS A 1 106 ? -3.250 4.886 6.289 1.00 86.88 106 LYS A C 1
ATOM 807 O O . LYS A 1 106 ? -3.437 5.157 7.476 1.00 86.88 106 LYS A O 1
ATOM 812 N N . GLU A 1 107 ? -4.065 5.305 5.324 1.00 86.56 107 GLU A N 1
ATOM 813 C CA . GLU A 1 107 ? -5.304 6.048 5.592 1.00 86.56 107 GLU A CA 1
ATOM 814 C C . GLU A 1 107 ? -6.271 5.216 6.438 1.00 86.56 107 GLU A C 1
ATOM 816 O O . GLU A 1 107 ? -6.751 5.690 7.467 1.00 86.56 107 GLU A O 1
ATOM 821 N N . GLU A 1 108 ? -6.481 3.950 6.072 1.00 85.81 108 GLU A N 1
ATOM 822 C CA . GLU A 1 108 ? -7.345 3.039 6.825 1.00 85.81 108 GLU A CA 1
ATOM 823 C C . GLU A 1 108 ? -6.831 2.793 8.255 1.00 85.81 108 GLU A C 1
ATOM 825 O O . GLU A 1 108 ? -7.592 2.889 9.218 1.00 85.81 108 GLU A O 1
ATOM 830 N N . LEU A 1 109 ? -5.523 2.588 8.432 1.00 86.44 109 LEU A N 1
ATOM 831 C CA . LEU A 1 109 ? -4.898 2.469 9.757 1.00 86.44 109 LEU A CA 1
ATOM 832 C C . LEU A 1 109 ? -5.040 3.738 10.605 1.00 86.44 109 LEU A C 1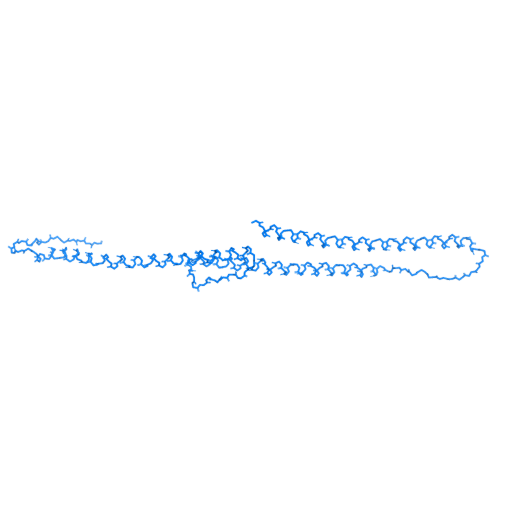
ATOM 834 O O . LEU A 1 109 ? -5.156 3.664 11.830 1.00 86.44 109 LEU A O 1
ATOM 838 N N . THR A 1 110 ? -5.040 4.913 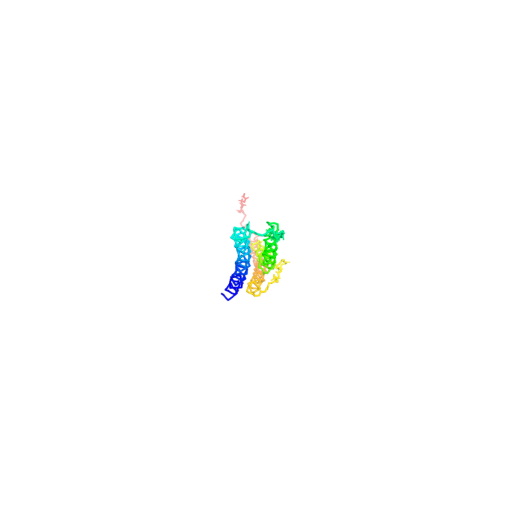9.975 1.00 85.44 110 THR A N 1
ATOM 839 C CA . THR A 1 110 ? -5.199 6.185 10.691 1.00 85.44 110 THR A CA 1
ATOM 840 C C . THR A 1 110 ? -6.593 6.297 11.308 1.00 85.44 110 THR A C 1
ATOM 842 O O . THR A 1 110 ? -6.708 6.729 12.455 1.00 85.44 110 THR A O 1
ATOM 845 N N . LYS A 1 111 ? -7.634 5.808 10.622 1.00 83.12 111 LYS A N 1
ATOM 846 C CA . LYS A 1 111 ? -8.999 5.735 11.175 1.00 83.12 111 LYS A CA 1
ATOM 847 C C . LYS A 1 111 ? -9.072 4.812 12.395 1.00 83.12 111 LYS A C 1
ATOM 849 O O . LYS A 1 111 ? -9.679 5.163 13.407 1.00 83.12 111 LYS A O 1
ATOM 854 N N . VAL A 1 112 ? -8.392 3.662 12.335 1.00 83.19 112 VAL A N 1
ATOM 855 C CA . VAL A 1 112 ? -8.296 2.719 13.466 1.00 83.19 112 VAL A CA 1
ATOM 856 C C . VAL A 1 112 ? -7.611 3.377 14.669 1.00 83.19 112 VAL A C 1
ATOM 858 O O . VAL A 1 112 ? -8.104 3.269 15.793 1.00 83.19 112 VAL A O 1
ATOM 861 N N . LYS A 1 113 ? -6.519 4.124 14.445 1.00 81.69 113 LYS A N 1
ATOM 862 C CA . LYS A 1 113 ? -5.815 4.890 15.493 1.00 81.69 113 LYS A CA 1
ATOM 863 C C . LYS A 1 113 ? -6.737 5.900 16.191 1.00 81.69 113 LYS A C 1
ATOM 865 O O . LYS A 1 113 ? -6.649 6.075 17.403 1.00 81.69 113 LYS A O 1
ATOM 870 N N . GLU A 1 114 ? -7.638 6.538 15.451 1.00 83.19 114 GLU A N 1
ATOM 871 C CA . GLU A 1 114 ? -8.601 7.523 15.968 1.00 83.19 114 GLU A CA 1
ATOM 872 C C . GLU A 1 114 ? -9.827 6.891 16.657 1.00 83.19 114 GLU A C 1
ATOM 874 O O . GLU A 1 114 ? -10.796 7.581 16.967 1.00 83.19 114 GLU A O 1
ATOM 879 N N . ARG A 1 115 ? -9.782 5.580 16.942 1.00 73.94 115 ARG A N 1
ATOM 880 C CA . ARG A 1 115 ? -10.862 4.793 17.561 1.00 73.94 115 ARG A CA 1
ATOM 881 C C . ARG A 1 115 ? -12.169 4.765 16.757 1.00 73.94 115 ARG A C 1
ATOM 883 O O . ARG A 1 115 ? -13.231 4.465 17.307 1.00 73.94 115 ARG A O 1
ATOM 890 N N . GLN A 1 116 ? -12.100 5.028 15.454 1.00 69.19 116 GLN A N 1
ATOM 891 C CA . GLN A 1 116 ? -13.227 4.893 14.533 1.00 69.19 116 GLN A CA 1
ATOM 892 C C . GLN A 1 116 ? -13.268 3.452 14.010 1.00 69.19 116 GLN A C 1
ATOM 894 O O . GLN A 1 116 ? -12.696 3.129 12.970 1.00 69.19 116 GLN A O 1
ATOM 899 N N . PHE A 1 117 ? -13.890 2.548 14.768 1.00 66.62 117 PHE A N 1
ATOM 900 C CA . PHE A 1 117 ? -13.825 1.116 14.477 1.00 66.62 117 PHE A CA 1
ATOM 901 C C . PHE A 1 117 ? -14.956 0.633 13.530 1.00 66.62 117 PHE A C 1
ATOM 903 O O . PHE A 1 117 ? -16.144 0.739 13.835 1.00 66.62 117 PHE A O 1
ATOM 910 N N . VAL A 1 118 ? -14.544 0.065 12.383 1.00 54.03 118 VAL A N 1
ATOM 911 C CA . VAL A 1 118 ? -15.251 -0.800 11.387 1.00 54.03 118 VAL A CA 1
ATOM 912 C C . VAL A 1 118 ? -16.431 -0.218 10.619 1.00 54.03 118 VAL A C 1
ATOM 914 O O . VAL A 1 118 ? -16.749 -0.741 9.559 1.00 54.03 118 VAL A O 1
ATOM 917 N N . ALA A 1 119 ? -17.032 0.899 11.021 1.00 54.88 119 ALA A N 1
ATOM 918 C CA . ALA A 1 119 ? -17.999 1.554 10.131 1.00 54.88 119 ALA A CA 1
ATOM 919 C C . ALA A 1 119 ? -17.341 2.099 8.836 1.00 54.88 119 ALA A C 1
ATOM 921 O O . ALA A 1 119 ? -18.043 2.444 7.891 1.00 54.88 119 ALA A O 1
ATOM 922 N N . SER A 1 120 ? -16.003 2.185 8.783 1.00 55.53 120 SER A N 1
ATOM 923 C CA . SER A 1 120 ? -15.269 2.944 7.760 1.00 55.53 120 SER A CA 1
ATOM 924 C C . SER A 1 120 ? -13.970 2.310 7.242 1.00 55.53 120 SER A C 1
ATOM 926 O O . SER A 1 120 ? -13.314 2.941 6.407 1.00 55.53 120 SER A O 1
ATOM 928 N N . VAL A 1 121 ? -13.591 1.109 7.708 1.00 63.72 121 VAL A N 1
ATOM 929 C CA . VAL A 1 121 ? -12.336 0.450 7.303 1.00 63.72 121 VAL A CA 1
ATOM 930 C C . VAL A 1 121 ? -12.597 -0.504 6.146 1.00 63.72 121 VAL A C 1
ATOM 932 O O . VAL A 1 121 ? -13.195 -1.562 6.325 1.00 63.72 121 VAL A O 1
ATOM 935 N N . ASN A 1 122 ? -12.164 -0.122 4.946 1.00 73.25 122 ASN A N 1
ATOM 936 C CA . ASN A 1 122 ? -12.327 -0.943 3.747 1.00 73.25 122 ASN A CA 1
ATOM 937 C C . ASN A 1 122 ? -11.115 -1.851 3.531 1.00 73.25 122 ASN A C 1
ATOM 939 O O . ASN A 1 122 ? -9.972 -1.425 3.703 1.00 73.25 122 ASN A O 1
ATOM 943 N N . LEU A 1 123 ? -11.355 -3.081 3.066 1.00 80.31 123 LEU A N 1
ATOM 944 C CA . LEU A 1 123 ? -10.269 -3.965 2.656 1.00 80.31 123 LEU A CA 1
ATOM 945 C C . LEU A 1 123 ? -9.539 -3.362 1.447 1.00 80.31 123 LEU A C 1
ATOM 947 O O . LEU A 1 123 ? -10.094 -3.230 0.349 1.00 80.31 123 LEU A O 1
ATOM 951 N N . VAL A 1 124 ? -8.272 -3.002 1.646 1.00 84.81 124 VAL A N 1
ATOM 952 C CA . VAL A 1 124 ? -7.430 -2.460 0.581 1.00 84.81 124 VAL A CA 1
ATOM 953 C C . VAL A 1 124 ? -7.073 -3.584 -0.385 1.00 84.81 124 VAL A C 1
ATOM 955 O O . VAL A 1 124 ? -6.323 -4.499 -0.055 1.00 84.81 124 VAL A O 1
ATOM 958 N N . LYS A 1 125 ? -7.593 -3.500 -1.614 1.00 82.94 125 LYS A N 1
ATOM 959 C CA . LYS A 1 125 ? -7.252 -4.436 -2.691 1.00 82.94 125 LYS A CA 1
ATOM 960 C C . LYS A 1 125 ? -5.793 -4.242 -3.103 1.00 82.94 125 LYS A C 1
ATOM 962 O O . LYS A 1 125 ? -5.466 -3.303 -3.827 1.00 82.94 125 LYS A O 1
ATOM 967 N N . ALA A 1 126 ? -4.936 -5.147 -2.654 1.00 83.38 126 ALA A N 1
ATOM 968 C CA . ALA A 1 126 ? -3.540 -5.238 -3.051 1.00 83.38 126 ALA A CA 1
ATOM 969 C C . ALA A 1 126 ? -3.178 -6.702 -3.328 1.00 83.38 126 ALA A C 1
ATOM 971 O O . ALA A 1 126 ? -3.760 -7.616 -2.750 1.00 83.38 126 ALA A O 1
ATOM 972 N N . GLY A 1 127 ? -2.243 -6.927 -4.249 1.00 80.44 127 GLY A N 1
ATOM 973 C CA . GLY A 1 127 ? -1.729 -8.264 -4.548 1.00 80.44 127 GLY A CA 1
ATOM 974 C C . GLY A 1 127 ? -0.529 -8.624 -3.672 1.00 80.44 127 GLY A C 1
ATOM 975 O O . GLY A 1 127 ? 0.150 -7.742 -3.141 1.00 80.44 127 GLY A O 1
ATOM 976 N N . GLY A 1 128 ? -0.245 -9.923 -3.564 1.00 84.38 128 GLY A N 1
ATOM 977 C CA . GLY A 1 128 ? 0.909 -10.440 -2.825 1.00 84.38 128 GLY A CA 1
ATOM 978 C C . GLY A 1 128 ? 0.886 -10.069 -1.338 1.00 84.38 128 GLY A C 1
ATOM 979 O O . GLY A 1 128 ? -0.166 -9.979 -0.713 1.00 84.38 128 GLY A O 1
ATOM 980 N N . GLU A 1 129 ? 2.062 -9.827 -0.773 1.00 82.38 129 GLU A N 1
ATOM 981 C CA . GLU A 1 129 ? 2.286 -9.555 0.645 1.00 82.38 129 GLU A CA 1
ATOM 982 C C . GLU A 1 129 ? 1.651 -8.248 1.114 1.00 82.38 129 GLU A C 1
ATOM 984 O O . GLU A 1 129 ? 1.209 -8.191 2.255 1.00 82.38 129 GLU A O 1
ATOM 989 N N . ILE A 1 130 ? 1.545 -7.216 0.267 1.00 86.56 130 ILE A N 1
ATOM 990 C CA . ILE A 1 130 ? 0.805 -6.001 0.656 1.00 86.56 130 ILE A CA 1
ATOM 991 C C . ILE A 1 130 ? -0.675 -6.344 0.860 1.00 86.56 130 ILE A C 1
ATOM 993 O O . ILE A 1 130 ? -1.285 -5.860 1.807 1.00 86.56 130 ILE A O 1
ATOM 997 N N . GLY A 1 131 ? -1.233 -7.218 0.017 1.00 88.06 131 GLY A N 1
ATOM 998 C CA . GLY A 1 131 ? -2.584 -7.750 0.193 1.00 88.06 131 GLY A CA 1
ATOM 999 C C . GLY A 1 131 ? -2.735 -8.559 1.477 1.00 88.06 131 GLY A C 1
ATOM 1000 O O . GLY A 1 131 ? -3.685 -8.345 2.221 1.00 88.06 131 GLY A O 1
ATOM 1001 N N . ALA A 1 132 ? -1.770 -9.432 1.775 1.00 89.00 132 ALA A N 1
ATOM 1002 C CA . ALA A 1 132 ? -1.771 -10.210 3.014 1.00 89.00 132 ALA A CA 1
ATOM 1003 C C . ALA A 1 132 ? -1.727 -9.307 4.259 1.00 89.00 132 ALA A C 1
ATOM 1005 O O . ALA A 1 132 ? -2.513 -9.492 5.181 1.00 89.00 132 ALA A O 1
ATOM 1006 N N . VAL A 1 133 ? -0.868 -8.282 4.262 1.00 91.25 133 VAL A N 1
ATOM 1007 C CA . VAL A 1 133 ? -0.808 -7.301 5.358 1.00 91.25 133 VAL A CA 1
ATOM 1008 C C . VAL A 1 133 ? -2.109 -6.503 5.449 1.00 91.25 133 VAL A C 1
ATOM 1010 O O . VAL A 1 133 ? -2.614 -6.299 6.549 1.00 91.25 133 VAL A O 1
ATOM 1013 N N . ALA A 1 134 ? -2.679 -6.076 4.318 1.00 90.25 134 ALA A N 1
ATOM 1014 C CA . ALA A 1 134 ? -3.962 -5.377 4.300 1.00 90.25 134 ALA A CA 1
ATOM 1015 C C . ALA A 1 134 ? -5.093 -6.229 4.898 1.00 90.25 134 ALA A C 1
ATOM 1017 O O . ALA A 1 134 ? -5.916 -5.703 5.643 1.00 90.25 134 ALA A O 1
ATOM 1018 N N . GLN A 1 135 ? -5.094 -7.536 4.625 1.00 91.56 135 GLN A N 1
ATOM 1019 C CA . GLN A 1 135 ? -6.036 -8.489 5.205 1.00 91.56 135 GLN A CA 1
ATOM 1020 C C . GLN A 1 135 ? -5.855 -8.610 6.724 1.00 91.56 135 GLN A C 1
ATOM 1022 O O . GLN A 1 135 ? -6.819 -8.456 7.467 1.00 91.56 135 GLN A O 1
ATOM 1027 N N . THR A 1 136 ? -4.622 -8.796 7.203 1.00 90.56 136 THR A N 1
ATOM 1028 C CA . THR A 1 136 ? -4.341 -8.874 8.646 1.00 90.56 136 THR A CA 1
ATOM 1029 C C . THR A 1 136 ? -4.725 -7.587 9.380 1.00 90.56 136 THR A C 1
ATOM 1031 O O . THR A 1 136 ? -5.279 -7.631 10.475 1.00 90.56 136 THR A O 1
ATOM 1034 N N . VAL A 1 137 ? -4.459 -6.423 8.782 1.00 87.81 137 VAL A N 1
ATOM 1035 C CA . VAL A 1 137 ? -4.866 -5.124 9.340 1.00 87.81 137 VAL A CA 1
ATOM 1036 C C . VAL A 1 137 ? -6.387 -5.006 9.417 1.00 87.81 137 VAL A C 1
ATOM 1038 O O . VAL A 1 137 ? -6.913 -4.505 10.409 1.00 87.81 137 VAL A O 1
ATOM 1041 N N . TYR A 1 138 ? -7.092 -5.466 8.384 1.00 88.81 138 TYR A N 1
ATOM 1042 C CA . TYR A 1 138 ? -8.549 -5.467 8.357 1.00 88.81 138 TYR A CA 1
ATOM 1043 C C . TYR A 1 138 ? -9.139 -6.353 9.466 1.00 88.81 138 TYR A C 1
ATOM 1045 O O . TYR A 1 138 ? -10.001 -5.901 10.215 1.00 88.81 138 TYR A O 1
ATOM 1053 N N . GLU A 1 139 ? -8.625 -7.573 9.629 1.00 89.94 139 GLU A N 1
ATOM 1054 C CA . GLU A 1 139 ? -9.046 -8.504 10.687 1.00 89.94 139 GLU A CA 1
ATOM 1055 C C . GLU A 1 139 ? -8.789 -7.933 12.088 1.00 89.94 139 GLU A C 1
ATOM 1057 O O . GLU A 1 139 ? -9.671 -7.961 12.945 1.00 89.94 139 GLU A O 1
ATOM 1062 N N . MET A 1 140 ? -7.621 -7.322 12.302 1.00 88.75 140 MET A N 1
ATOM 1063 C CA . MET A 1 140 ? -7.285 -6.651 13.560 1.00 88.75 140 MET A CA 1
ATOM 1064 C C . MET A 1 140 ? -8.245 -5.493 13.873 1.00 88.75 140 MET A C 1
ATOM 1066 O O . MET A 1 140 ? -8.660 -5.315 15.021 1.00 88.75 140 MET A O 1
ATOM 1070 N N . ALA A 1 141 ? -8.607 -4.697 12.863 1.00 87.75 141 ALA A N 1
ATOM 1071 C CA . ALA A 1 141 ? -9.561 -3.605 13.025 1.00 87.75 141 ALA A CA 1
ATOM 1072 C C . ALA A 1 141 ? -10.963 -4.118 13.400 1.00 87.75 141 ALA A C 1
ATOM 1074 O O . ALA A 1 141 ? -11.639 -3.492 14.225 1.00 87.75 141 ALA A O 1
ATOM 1075 N N . ASP A 1 142 ? -11.389 -5.250 12.830 1.00 88.00 142 ASP A N 1
ATOM 1076 C CA . ASP A 1 142 ? -12.663 -5.886 13.172 1.00 88.00 142 ASP A CA 1
ATOM 1077 C C . ASP A 1 142 ? -12.675 -6.434 14.603 1.00 88.00 142 ASP A C 1
ATOM 1079 O O . ASP A 1 142 ? -13.586 -6.142 15.388 1.00 88.00 142 ASP A O 1
ATOM 1083 N N . GLU A 1 143 ? -11.621 -7.150 14.988 1.00 89.44 143 GLU A N 1
ATOM 1084 C CA . GLU A 1 143 ? -11.490 -7.712 16.329 1.00 89.44 143 GLU A CA 1
ATOM 1085 C C . GLU A 1 143 ? -11.496 -6.622 17.409 1.00 89.44 143 GLU A C 1
ATOM 1087 O O . GLU A 1 143 ? -12.230 -6.721 18.399 1.00 89.44 143 GLU A O 1
ATOM 1092 N N . LEU A 1 144 ? -10.774 -5.523 17.181 1.00 88.81 144 LEU A N 1
ATOM 1093 C CA . LEU A 1 144 ? -10.735 -4.391 18.105 1.00 88.81 144 LEU A CA 1
ATOM 1094 C C . LEU A 1 144 ? -12.114 -3.740 18.293 1.00 88.81 144 LEU A C 1
ATOM 1096 O O . LEU A 1 144 ? -12.465 -3.295 19.389 1.00 88.81 144 LEU A O 1
ATOM 1100 N N . ASN A 1 145 ? -12.942 -3.728 17.252 1.00 87.12 145 ASN A N 1
ATOM 1101 C CA . ASN A 1 145 ? -14.309 -3.234 17.360 1.00 87.12 145 ASN A CA 1
ATOM 1102 C C . ASN A 1 145 ? -15.224 -4.166 18.133 1.00 87.12 145 ASN A C 1
ATOM 1104 O O . ASN A 1 145 ? -16.059 -3.716 18.917 1.00 87.12 145 ASN A O 1
ATOM 1108 N N . ARG A 1 146 ? -15.088 -5.476 17.904 1.00 88.44 146 ARG A N 1
ATOM 1109 C CA . ARG A 1 146 ? -15.803 -6.483 18.689 1.00 88.44 146 ARG A CA 1
ATOM 1110 C C . ARG A 1 146 ? -15.460 -6.335 20.169 1.00 88.44 146 ARG A C 1
ATOM 1112 O O . ARG A 1 146 ? -16.377 -6.290 20.983 1.00 88.44 146 ARG A O 1
ATOM 1119 N N . PHE A 1 147 ? -14.181 -6.152 20.495 1.00 90.56 147 PHE A N 1
ATOM 1120 C CA . PHE A 1 147 ? -13.736 -5.907 21.865 1.00 90.56 147 PHE A CA 1
ATOM 1121 C C . PHE A 1 147 ? -14.337 -4.622 22.457 1.00 90.56 147 PHE A C 1
ATOM 1123 O O . PHE A 1 147 ? -14.879 -4.648 23.558 1.00 90.56 147 PHE A O 1
ATOM 1130 N N . ASN A 1 148 ? -14.318 -3.508 21.717 1.00 88.44 148 ASN A N 1
ATOM 1131 C CA . ASN A 1 148 ? -14.902 -2.243 22.178 1.00 88.44 148 ASN A CA 1
ATOM 1132 C C . ASN A 1 148 ? -16.421 -2.353 22.416 1.00 88.44 148 ASN A C 1
ATOM 1134 O O . ASN A 1 148 ? -16.936 -1.863 23.420 1.00 88.44 148 ASN A O 1
ATOM 1138 N N . ARG A 1 149 ? -17.153 -3.035 21.525 1.00 88.69 149 ARG A N 1
ATOM 1139 C CA . ARG A 1 149 ? -18.590 -3.296 21.709 1.00 88.69 149 ARG A CA 1
ATOM 1140 C C . ARG A 1 149 ? -18.862 -4.136 22.954 1.00 88.69 149 ARG A C 1
ATOM 1142 O O . ARG A 1 149 ? -19.669 -3.718 23.777 1.00 88.69 149 ARG A O 1
ATOM 1149 N N . ALA A 1 150 ? -18.143 -5.245 23.121 1.00 92.38 150 ALA A N 1
ATOM 1150 C CA . ALA A 1 150 ? -18.281 -6.110 24.290 1.00 92.38 150 ALA A CA 1
ATOM 1151 C C . ALA A 1 150 ? -17.957 -5.365 25.595 1.00 92.38 150 ALA A C 1
ATOM 1153 O O . ALA A 1 150 ? -18.666 -5.507 26.587 1.00 92.38 150 ALA A O 1
ATOM 1154 N N . GLN A 1 151 ? -16.927 -4.513 25.588 1.00 92.81 151 GLN A N 1
ATOM 1155 C CA . GLN A 1 151 ? -16.586 -3.674 26.734 1.00 92.81 151 GLN A CA 1
ATOM 1156 C C . GLN A 1 151 ? -17.729 -2.712 27.098 1.00 92.81 151 GLN A C 1
ATOM 1158 O O . GLN A 1 151 ? -18.074 -2.589 28.272 1.00 92.81 151 GLN A O 1
ATOM 1163 N N . LYS A 1 152 ? -18.331 -2.033 26.112 1.00 90.38 152 LYS A N 1
ATOM 1164 C CA . LYS A 1 152 ? -19.470 -1.128 26.349 1.00 90.38 152 LYS A CA 1
ATOM 1165 C C . LYS A 1 152 ? -20.683 -1.867 26.906 1.00 90.38 152 LYS A C 1
ATOM 1167 O O . LYS A 1 152 ? -21.288 -1.387 27.860 1.00 90.38 152 LYS A O 1
ATOM 1172 N N . GLU A 1 153 ? -21.002 -3.022 26.335 1.00 93.31 153 GLU A N 1
ATOM 1173 C CA . GLU A 1 153 ? -22.107 -3.869 26.781 1.00 93.31 153 GLU A CA 1
ATOM 1174 C C . GLU A 1 153 ? -21.889 -4.360 28.218 1.00 93.31 153 GLU A C 1
ATOM 1176 O O . GLU A 1 153 ? -22.786 -4.258 29.050 1.00 93.31 153 GLU A O 1
ATOM 1181 N N . PHE A 1 154 ? -20.667 -4.781 28.559 1.00 95.06 154 PHE A N 1
ATOM 1182 C CA . PHE A 1 154 ? -20.308 -5.154 29.926 1.00 95.06 154 PHE A CA 1
ATOM 1183 C C . PHE A 1 154 ? -20.542 -4.009 30.921 1.00 95.06 154 PHE A C 1
ATOM 1185 O O . PHE A 1 154 ? -21.176 -4.221 31.951 1.00 95.06 154 PHE A O 1
ATOM 1192 N N . PHE A 1 155 ? -20.078 -2.789 30.621 1.00 92.88 155 PHE A N 1
ATOM 1193 C CA . PHE A 1 155 ? -20.290 -1.640 31.509 1.00 92.88 155 PHE A CA 1
ATOM 1194 C C . PHE A 1 155 ? -21.767 -1.265 31.653 1.00 92.88 155 PHE A C 1
ATOM 1196 O O . PHE A 1 155 ? -22.194 -0.888 32.746 1.00 92.88 155 PHE A O 1
ATOM 1203 N N . GLN A 1 156 ? -22.554 -1.376 30.581 1.00 92.69 156 GLN A N 1
ATOM 1204 C CA . GLN A 1 156 ? -24.000 -1.156 30.636 1.00 92.69 156 GLN A CA 1
ATOM 1205 C C . GLN A 1 156 ? -24.683 -2.202 31.517 1.00 92.69 156 GLN A C 1
ATOM 1207 O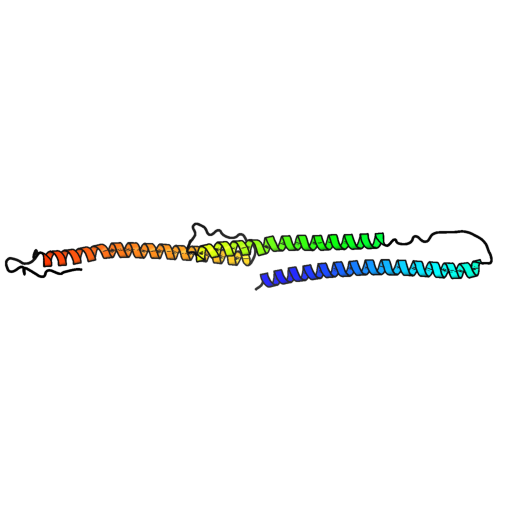 O . GLN A 1 156 ? -25.407 -1.835 32.443 1.00 92.69 156 GLN A O 1
ATOM 1212 N N . ASN A 1 157 ? -24.393 -3.483 31.293 1.00 92.25 157 ASN A N 1
ATOM 1213 C CA . ASN A 1 157 ? -24.968 -4.580 32.065 1.00 92.25 157 ASN A CA 1
ATOM 1214 C C . ASN A 1 157 ? -24.571 -4.484 33.544 1.00 92.25 157 ASN A C 1
ATOM 1216 O O . ASN A 1 157 ? -25.437 -4.526 34.412 1.00 92.25 157 ASN A O 1
ATOM 1220 N N . ALA A 1 158 ? -23.293 -4.236 33.843 1.00 93.31 158 ALA A N 1
ATOM 1221 C CA . ALA A 1 158 ? -22.826 -4.030 35.211 1.00 93.31 158 ALA A CA 1
ATOM 1222 C C . ALA A 1 158 ? -23.520 -2.833 35.886 1.00 93.31 158 ALA A C 1
ATOM 1224 O O . ALA A 1 158 ? -23.921 -2.927 37.042 1.00 93.31 158 ALA A O 1
ATOM 1225 N N . SER A 1 159 ? -23.719 -1.719 35.169 1.00 92.88 159 SER A N 1
ATOM 1226 C CA . SER A 1 159 ? -24.426 -0.547 35.709 1.00 92.88 159 SER A CA 1
ATOM 1227 C C . SER A 1 159 ? -25.890 -0.853 36.034 1.00 92.88 159 SER A C 1
ATOM 1229 O O . SER A 1 159 ? -26.403 -0.390 37.053 1.00 92.88 159 SER A O 1
ATOM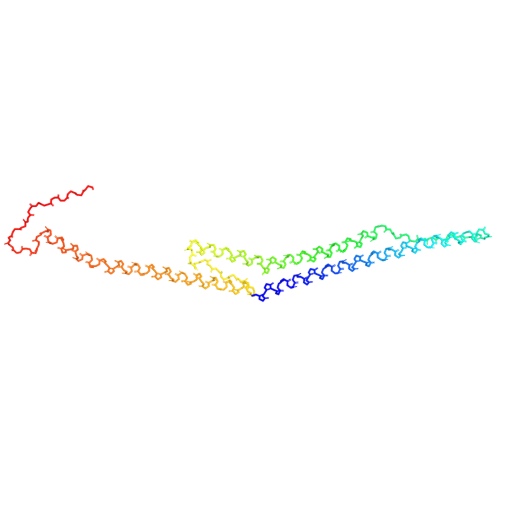 1231 N N . HIS A 1 160 ? -26.564 -1.637 35.189 1.00 91.19 160 HIS A N 1
ATOM 1232 C CA . HIS A 1 160 ? -27.941 -2.065 35.426 1.00 91.19 160 HIS A CA 1
ATOM 1233 C C . HIS A 1 160 ? -28.053 -2.997 36.637 1.00 91.19 160 HIS A C 1
ATOM 1235 O O . HIS A 1 160 ? -28.883 -2.749 37.513 1.00 91.19 160 HIS A O 1
ATOM 1241 N N . GLU A 1 161 ? -27.181 -4.001 36.729 1.00 92.50 161 GLU A N 1
ATOM 1242 C CA . GLU A 1 161 ? -27.172 -4.974 37.826 1.00 92.50 161 GLU A CA 1
ATOM 1243 C C . GLU A 1 161 ? -26.792 -4.346 39.171 1.00 92.50 161 GLU A C 1
ATOM 1245 O O . GLU A 1 161 ? -27.319 -4.748 40.202 1.00 92.50 161 GLU A O 1
ATOM 1250 N N . LEU A 1 162 ? -25.926 -3.326 39.188 1.00 93.69 162 LEU A N 1
ATOM 1251 C CA . LEU A 1 162 ? -25.523 -2.629 40.417 1.00 93.69 162 LEU A CA 1
ATOM 1252 C C . LEU A 1 162 ? -26.551 -1.597 40.900 1.00 93.69 162 LEU A C 1
ATOM 1254 O O . LEU A 1 162 ? -26.600 -1.293 42.094 1.00 93.69 162 LEU A O 1
ATOM 1258 N N . LYS A 1 163 ? -27.392 -1.061 40.008 1.00 90.50 163 LYS A N 1
ATOM 1259 C CA . LYS A 1 163 ? -28.404 -0.056 40.365 1.00 90.50 163 LYS A CA 1
ATOM 1260 C C . LYS A 1 163 ? -29.431 -0.607 41.355 1.00 90.50 163 LYS A C 1
ATOM 1262 O O . LYS A 1 163 ? -29.732 0.053 42.345 1.00 90.50 163 LYS A O 1
ATOM 1267 N N . SER A 1 164 ? -29.942 -1.810 41.105 1.00 92.25 164 SER A N 1
ATOM 1268 C CA . SER A 1 164 ? -30.945 -2.470 41.951 1.00 92.25 164 SER A CA 1
ATOM 1269 C C . SER A 1 164 ? -30.484 -2.700 43.403 1.00 92.25 164 SER A C 1
ATOM 1271 O O . SER A 1 164 ? -31.183 -2.248 44.315 1.00 92.25 164 SER A O 1
ATOM 1273 N N . PRO A 1 165 ? -29.320 -3.327 43.677 1.00 90.56 165 PRO A N 1
ATOM 1274 C CA . PRO A 1 165 ? -28.841 -3.512 45.043 1.00 90.56 165 PRO A CA 1
ATOM 1275 C C . PRO A 1 165 ? -28.496 -2.182 45.723 1.00 90.56 165 PRO A C 1
ATOM 1277 O O . PRO A 1 165 ? -28.814 -2.018 46.897 1.00 90.56 165 PRO A O 1
ATOM 1280 N N . LEU A 1 166 ? -27.931 -1.198 45.010 1.00 91.88 166 LEU A N 1
ATOM 1281 C CA . LEU A 1 166 ? -27.684 0.136 45.576 1.00 91.88 166 LEU A CA 1
ATOM 1282 C C . LEU A 1 166 ? -28.978 0.855 45.965 1.00 91.88 166 LEU A C 1
ATOM 1284 O O . LEU A 1 166 ? -29.034 1.455 47.034 1.00 91.88 166 LEU A O 1
ATOM 1288 N N . MET A 1 167 ? -30.024 0.773 45.138 1.00 91.88 167 MET A N 1
ATOM 1289 C CA . MET A 1 167 ? -31.344 1.319 45.471 1.00 91.88 167 MET A CA 1
ATOM 1290 C C . MET A 1 167 ? -31.946 0.632 46.698 1.00 91.88 167 MET A C 1
ATOM 1292 O O . MET A 1 167 ? -32.549 1.302 47.532 1.00 91.88 167 MET A O 1
ATOM 1296 N N . SER A 1 168 ? -31.750 -0.681 46.843 1.00 92.50 168 SER A N 1
ATOM 1297 C CA . SER A 1 168 ? -32.185 -1.415 48.033 1.00 92.50 168 SER A CA 1
ATOM 1298 C C . SER A 1 168 ? -31.443 -0.947 49.290 1.00 92.50 168 SER A C 1
ATOM 1300 O O . SER A 1 168 ? -32.092 -0.597 50.274 1.00 92.50 168 SER A O 1
ATOM 1302 N N . ILE A 1 169 ? -30.108 -0.846 49.244 1.00 91.88 169 ILE A N 1
ATOM 1303 C CA . ILE A 1 169 ? -29.292 -0.333 50.360 1.00 91.88 169 ILE A CA 1
ATOM 1304 C C . ILE A 1 169 ? -29.704 1.100 50.716 1.00 91.88 169 ILE A C 1
ATOM 1306 O O . ILE A 1 169 ? -29.932 1.390 51.888 1.00 91.88 169 ILE A O 1
ATOM 1310 N N . ALA A 1 170 ? -29.855 1.976 49.718 1.00 90.12 170 ALA A N 1
ATOM 1311 C CA . ALA A 1 170 ? -30.308 3.348 49.921 1.00 90.12 170 ALA A CA 1
ATOM 1312 C C . ALA A 1 170 ? -31.688 3.384 50.598 1.00 90.12 170 ALA A C 1
ATOM 1314 O O . ALA A 1 170 ? -31.855 4.073 51.601 1.00 90.12 170 ALA A O 1
ATOM 1315 N N . GLY A 1 171 ? -32.639 2.570 50.130 1.00 90.06 171 GLY A N 1
ATOM 1316 C CA . GLY A 1 171 ? -33.962 2.438 50.740 1.00 90.06 171 GLY A CA 1
ATOM 1317 C C . GLY A 1 171 ? -33.914 1.986 52.204 1.00 90.06 171 GLY A C 1
ATOM 1318 O O . GLY A 1 171 ? -34.627 2.545 53.036 1.00 90.06 171 GLY A O 1
ATOM 1319 N N . TYR A 1 172 ? -33.034 1.040 52.553 1.00 89.12 172 TYR A N 1
ATOM 1320 C CA . TYR A 1 172 ? -32.817 0.652 53.950 1.00 89.12 172 TYR A CA 1
ATOM 1321 C C . TYR A 1 172 ? -32.232 1.796 54.783 1.00 89.12 172 TYR A C 1
ATOM 1323 O O . TYR A 1 172 ? -32.715 2.047 55.884 1.00 89.12 172 TYR A O 1
ATOM 1331 N N . THR A 1 173 ? -31.232 2.522 54.270 1.00 91.50 173 THR A N 1
ATOM 1332 C CA . THR A 1 173 ? -30.650 3.666 54.992 1.00 91.50 173 THR A CA 1
ATOM 1333 C C . THR A 1 173 ? -31.648 4.808 55.179 1.00 91.50 173 THR A C 1
ATOM 1335 O O . THR A 1 173 ? -31.674 5.414 56.247 1.00 91.50 173 THR A O 1
ATOM 1338 N N . GLU A 1 174 ? -32.510 5.059 54.189 1.00 85.94 174 GLU A N 1
ATOM 1339 C CA . GLU A 1 174 ? -33.587 6.050 54.256 1.00 85.94 174 GLU A CA 1
ATOM 1340 C C . GLU A 1 174 ? -34.630 5.637 55.303 1.00 85.94 174 GLU A C 1
ATOM 1342 O O . GLU A 1 174 ? -34.987 6.430 56.165 1.00 85.94 174 GLU A O 1
ATOM 1347 N N . GLY A 1 175 ? -35.060 4.370 55.306 1.00 85.31 175 GLY A N 1
ATOM 1348 C CA . GLY A 1 175 ? -36.027 3.871 56.285 1.00 85.31 175 GLY A CA 1
ATOM 1349 C C . GLY A 1 175 ? -35.484 3.814 57.718 1.00 85.31 175 GLY A C 1
ATOM 1350 O O . GLY A 1 175 ? -36.247 4.014 58.662 1.00 85.31 175 GLY A O 1
ATOM 1351 N N . ILE A 1 176 ? -34.176 3.591 57.901 1.00 85.81 176 ILE A N 1
ATOM 1352 C CA . ILE A 1 176 ? -33.509 3.737 59.206 1.00 85.81 176 ILE A CA 1
ATOM 1353 C C . ILE A 1 176 ? -33.465 5.214 59.616 1.00 85.81 176 ILE A C 1
ATOM 1355 O O . ILE A 1 176 ? -33.809 5.536 60.750 1.00 85.81 176 ILE A O 1
ATOM 1359 N N . ARG A 1 177 ? -33.090 6.121 58.701 1.00 83.06 177 ARG A N 1
ATOM 1360 C CA . ARG A 1 177 ? -33.065 7.573 58.951 1.00 83.06 177 ARG A CA 1
ATOM 1361 C C . ARG A 1 177 ? -34.444 8.109 59.339 1.00 83.06 177 ARG A C 1
ATOM 1363 O O . ARG A 1 177 ? -34.545 8.939 60.237 1.00 83.06 177 ARG A O 1
ATOM 1370 N N . ASP A 1 178 ? -35.486 7.616 58.681 1.00 83.94 178 ASP A N 1
ATOM 1371 C CA . ASP A 1 178 ? -36.869 8.046 58.878 1.00 83.94 178 ASP A CA 1
ATOM 1372 C C . ASP A 1 178 ? -37.582 7.221 59.977 1.00 83.94 178 ASP A C 1
ATOM 1374 O O . ASP A 1 178 ? -38.786 7.366 60.187 1.00 83.94 178 ASP A O 1
ATOM 1378 N N . CYS A 1 179 ? -36.838 6.374 60.707 1.00 77.00 179 CYS A N 1
ATOM 1379 C CA . CYS A 1 179 ? -37.296 5.566 61.844 1.00 77.00 179 CYS A CA 1
ATOM 1380 C C . CYS A 1 179 ? -38.499 4.651 61.538 1.00 77.00 179 CYS A C 1
ATOM 1382 O O . CYS A 1 179 ? -39.285 4.316 62.425 1.00 77.00 179 CYS A O 1
ATOM 1384 N N . VAL A 1 180 ? -38.636 4.207 60.283 1.00 74.44 180 VAL A N 1
ATOM 1385 C CA . VAL A 1 180 ? -39.756 3.376 59.800 1.00 74.44 180 VAL A CA 1
ATOM 1386 C C . VAL A 1 180 ? -39.727 1.967 60.409 1.00 74.44 180 VAL A C 1
ATOM 1388 O O . VAL A 1 180 ? -40.767 1.324 60.545 1.00 74.44 180 VAL A O 1
ATOM 1391 N N . PHE A 1 181 ? -38.546 1.485 60.807 1.00 69.56 181 PHE A N 1
ATOM 1392 C CA . PHE A 1 181 ? -38.336 0.123 61.310 1.00 69.56 181 PHE A CA 1
ATOM 1393 C C . PHE A 1 181 ? -38.277 0.007 62.845 1.00 69.56 181 PHE A C 1
ATOM 1395 O O . PHE A 1 181 ? -38.197 -1.105 63.367 1.00 69.56 181 PHE A O 1
ATOM 1402 N N . GLU A 1 182 ? -38.346 1.116 63.589 1.00 60.56 182 GLU A N 1
ATOM 1403 C CA . GLU A 1 182 ? -38.303 1.100 65.056 1.00 60.56 182 GLU A CA 1
ATOM 1404 C C . GLU A 1 182 ? -39.716 1.069 65.655 1.00 60.56 182 GLU A C 1
ATOM 1406 O O . GLU A 1 182 ? -40.452 2.057 65.697 1.00 60.56 182 GLU A O 1
ATOM 1411 N N . GLY A 1 183 ? -40.108 -0.104 66.157 1.00 58.88 183 GLY A N 1
ATOM 1412 C CA . GLY A 1 183 ? -41.347 -0.286 66.903 1.00 58.88 183 GLY A CA 1
ATOM 1413 C C . GLY A 1 183 ? -41.347 0.533 68.195 1.00 58.88 183 GLY A C 1
ATOM 1414 O O . GLY A 1 183 ? -40.665 0.183 69.149 1.00 58.88 183 GLY A O 1
ATOM 1415 N N . ARG A 1 184 ? -42.150 1.604 68.223 1.00 51.97 184 ARG A N 1
ATOM 1416 C CA . ARG A 1 184 ? -42.533 2.403 69.405 1.00 51.97 184 ARG A CA 1
ATOM 1417 C C . ARG A 1 184 ? -41.404 2.615 70.430 1.00 51.97 184 ARG A C 1
ATOM 1419 O O . ARG A 1 184 ? -41.481 2.113 71.548 1.00 51.97 184 ARG A O 1
ATOM 1426 N N . GLY A 1 185 ? -40.425 3.457 70.102 1.00 57.94 185 GLY A N 1
ATOM 1427 C CA . GLY A 1 185 ? -39.598 4.080 71.136 1.00 57.94 185 GLY A CA 1
ATOM 1428 C C . GLY A 1 185 ? -38.249 4.612 70.671 1.00 57.94 185 GLY A C 1
ATOM 1429 O O . GLY A 1 185 ? -37.270 3.886 70.745 1.00 57.94 185 GLY A O 1
ATOM 1430 N N . LYS A 1 186 ? -38.215 5.926 70.392 1.00 62.25 186 LYS A N 1
ATOM 1431 C CA . LYS A 1 186 ? -37.036 6.813 70.259 1.00 62.25 186 LYS A CA 1
ATOM 1432 C C . LYS A 1 186 ? -36.377 6.904 68.873 1.00 62.25 186 LYS A C 1
ATOM 1434 O O . LYS A 1 186 ? -35.246 6.484 68.698 1.00 62.25 186 LYS A O 1
ATOM 1439 N N . CYS A 1 187 ? -37.018 7.653 67.974 1.00 56.72 187 CYS A N 1
ATOM 1440 C CA . CYS A 1 187 ? -36.329 8.263 66.836 1.00 56.72 187 CYS A CA 1
ATOM 1441 C C . CYS A 1 187 ? -35.438 9.427 67.334 1.00 56.72 187 CYS A C 1
ATOM 1443 O O . CYS A 1 187 ? -35.972 10.357 67.955 1.00 56.72 187 CYS A O 1
ATOM 1445 N N . PRO A 1 188 ? -34.107 9.415 67.132 1.00 61.47 188 PRO A N 1
ATOM 1446 C CA . PRO A 1 188 ? -33.242 10.511 67.554 1.00 61.47 188 PRO A CA 1
ATOM 1447 C C . PRO A 1 188 ? -33.488 11.748 66.677 1.00 61.47 188 PRO A C 1
ATOM 1449 O O . PRO A 1 188 ? -33.094 11.807 65.515 1.00 61.47 188 PRO A O 1
ATOM 1452 N N . GLN A 1 189 ? -34.141 12.768 67.239 1.00 58.28 189 GLN A N 1
ATOM 1453 C CA . GLN A 1 189 ? -34.247 14.073 66.593 1.00 58.28 189 GLN A CA 1
ATOM 1454 C C . GLN A 1 189 ? -32.872 14.748 66.562 1.00 58.28 189 GLN A C 1
ATOM 1456 O O . GLN A 1 189 ? -32.377 15.220 67.581 1.00 58.28 189 GLN A O 1
ATOM 1461 N N . GLY A 1 190 ? -32.294 14.845 65.366 1.00 57.47 190 GLY A N 1
ATOM 1462 C CA . GLY A 1 190 ? -31.264 15.833 65.062 1.00 57.47 190 GLY A CA 1
ATOM 1463 C C . GLY A 1 190 ? -29.859 15.274 64.883 1.00 57.47 190 GLY A C 1
ATOM 1464 O O . GLY A 1 190 ? -29.020 15.389 65.767 1.00 57.47 190 GLY A O 1
ATOM 1465 N N . ILE A 1 191 ? -29.549 14.838 63.662 1.00 52.62 191 ILE A N 1
ATOM 1466 C CA . ILE A 1 191 ? -28.214 15.058 63.099 1.00 52.62 191 ILE A CA 1
ATOM 1467 C C . ILE A 1 191 ? -28.411 15.750 61.753 1.00 52.62 191 ILE A C 1
ATOM 1469 O O . ILE A 1 191 ? -28.646 15.135 60.716 1.00 52.62 191 ILE A O 1
ATOM 1473 N N . ARG A 1 192 ? -28.390 17.083 61.803 1.00 49.72 192 ARG A N 1
ATOM 1474 C CA . ARG A 1 192 ? -28.411 17.956 60.632 1.00 49.72 192 ARG A CA 1
ATOM 1475 C C . ARG A 1 192 ? -27.044 17.862 59.958 1.00 49.72 192 ARG A C 1
ATOM 1477 O O . ARG A 1 192 ? -26.127 18.595 60.317 1.00 49.72 192 ARG A O 1
ATOM 1484 N N . TYR A 1 193 ? -26.896 16.939 59.013 1.00 51.41 193 TYR A N 1
ATOM 1485 C CA . TYR A 1 193 ? -25.719 16.895 58.152 1.00 51.41 193 TYR A CA 1
ATOM 1486 C C . TYR A 1 193 ? -25.745 18.111 57.218 1.00 51.41 193 TYR A C 1
ATOM 1488 O O . TYR A 1 193 ? -26.533 18.184 56.277 1.00 51.41 193 TYR A O 1
ATOM 1496 N N . TYR A 1 194 ? -24.900 19.097 57.519 1.00 45.56 194 TYR A N 1
ATOM 1497 C CA . TYR A 1 194 ? -24.562 20.188 56.612 1.00 45.56 194 TYR A CA 1
ATOM 1498 C C . TYR A 1 194 ? -23.666 19.629 55.500 1.00 45.56 194 TYR A C 1
ATOM 1500 O O . TYR A 1 194 ? -22.468 19.458 55.704 1.00 45.56 194 TYR A O 1
ATOM 1508 N N . PHE A 1 195 ? -24.238 19.341 54.332 1.00 47.94 195 PHE A N 1
ATOM 1509 C CA . PHE A 1 195 ? -23.467 19.265 53.091 1.00 47.94 195 PHE A CA 1
ATOM 1510 C C . PHE A 1 195 ? -23.355 20.688 52.531 1.00 47.94 195 PHE A C 1
ATOM 1512 O O . PHE A 1 195 ? -24.373 21.344 52.302 1.00 47.94 195 PHE A O 1
ATOM 1519 N N . LYS A 1 196 ? -22.122 21.173 52.385 1.00 39.62 196 LYS A N 1
ATOM 1520 C CA . LYS A 1 196 ? -21.768 22.417 51.698 1.00 39.62 196 LYS A CA 1
ATOM 1521 C C . LYS A 1 196 ? -20.965 22.063 50.456 1.00 39.62 196 LYS A C 1
ATOM 1523 O O . LYS A 1 196 ? -20.189 21.086 50.551 1.00 39.62 196 LYS A O 1
#

Radius of gyration: 44.82 Å; chains: 1; bounding box: 92×36×137 Å

pLDDT: mean 74.38, std 13.92, range [39.62, 95.06]

Organism: NCBI:txid2994561

Sequence (196 aa):
MKLVHQINIAFGIALVLVLSITAILIHYVLLDHFIVTQQADMKSVGMALTDTLKAEMMTGASSSDGLTINDLFGRLLIVFCIGGLLIMVLSHFITKRLITPLIKLKEELTKVKERQFVASVNLVKAGGEIGAVAQTVYEMADELNRFNRAQKEFFQNASHELKSPLMSIAGYTEGIRDCVFEGRGKCPQGIRYYFK

Secondary structure (DSSP, 8-state):
-HHHHHHHHHHHHHHHHHHHHHHHHHHHHHHHHHHHHHHHHHHHHHHHHHHHHHTTS-----------HHHHHHHHHHHHHHHHHHHHHHHHHHIIIIIHHHHHHHHHHHHHHTT--SSS-------HHHHHHHHHHHHHHHHHHHHHHHHHHHHHHHHHHHHHHHHHHHHHHHHHHTTTT--SS-----------

Foldseek 3Di:
DVVVVVVCVVVVVLVCVLVVVLVVLVVVLVVVVVVLVVVVVVVVVVVVVVCVVCVPPDDDDDDDPDPDPVVSVVSVVVSVVVSVVSVVVVVVVCCVQPVVLVVLLVVLVVCLVVVVADPDRDQRDHDDPSNVVSVVSNVVSNVVVVVVVVVVVVVVVVVVVVVVVVVVVVVVVVCVLVVVPDDDDDDDPDDPDDDD

InterPro domains:
  IPR003660 HAMP domain [PS50885] (96-149)
  IPR003661 Signal transduction histidine kinase, dimerisation/phosphoacceptor domain [PF00512] (150-178)
  IPR003661 Signal transduction histidine kinase, dimerisation/phosphoacceptor domain [cd00082] (148-178)
  IPR036097 Signal transduction histidine kinase, dimerisation/phosphoacceptor domain superfamily [SSF47384] (134-179)
  IPR050398 Heme sensor protein HssS/ArlS-like [PTHR45528] (59-177)